Protein AF-A0A7S2I588-F1 (afdb_monomer)

Radius of gyration: 31.59 Å; Cα contacts (8 Å, |Δi|>4): 136; chains: 1; bounding box: 103×70×73 Å

Structure (mmCIF, N/CA/C/O backbone):
data_AF-A0A7S2I588-F1
#
_entry.id   AF-A0A7S2I588-F1
#
loop_
_atom_site.group_PDB
_atom_site.id
_atom_site.type_symbol
_atom_site.label_atom_id
_atom_site.label_alt_id
_atom_site.label_comp_id
_atom_site.label_asym_id
_atom_site.label_entity_id
_atom_site.label_seq_id
_atom_site.pdbx_PDB_ins_code
_atom_site.Cartn_x
_atom_site.Cartn_y
_atom_site.Cartn_z
_atom_site.occupancy
_atom_site.B_iso_or_equiv
_atom_site.auth_seq_id
_atom_site.auth_comp_id
_atom_site.auth_asym_id
_atom_site.auth_atom_id
_atom_site.pdbx_PDB_model_num
ATOM 1 N N . GLU A 1 1 ? 75.273 47.306 -16.847 1.00 43.91 1 GLU A N 1
ATOM 2 C CA . GLU A 1 1 ? 74.570 47.672 -15.602 1.00 43.91 1 GLU A CA 1
ATOM 3 C C . GLU A 1 1 ? 73.138 48.022 -15.963 1.00 43.91 1 GLU A C 1
ATOM 5 O O . GLU A 1 1 ? 72.960 48.799 -16.894 1.00 43.91 1 GLU A O 1
ATOM 10 N N . GLY A 1 2 ? 72.146 47.407 -15.313 1.00 39.22 2 GLY A N 1
ATOM 11 C CA . GLY A 1 2 ? 70.738 47.748 -15.535 1.00 39.22 2 GLY A CA 1
ATOM 12 C C . GLY A 1 2 ? 69.739 46.617 -15.280 1.00 39.22 2 GLY A C 1
ATOM 13 O O . GLY A 1 2 ? 69.385 45.908 -16.210 1.00 39.22 2 GLY A O 1
ATOM 14 N N . HIS A 1 3 ? 69.263 46.574 -14.034 1.00 33.00 3 HIS A N 1
ATOM 15 C CA . HIS A 1 3 ? 67.912 46.221 -13.577 1.00 33.00 3 HIS A CA 1
ATOM 16 C C . HIS A 1 3 ? 67.421 44.765 -13.459 1.00 33.00 3 HIS A C 1
ATOM 18 O O . HIS A 1 3 ? 67.185 44.048 -14.425 1.00 33.00 3 HIS A O 1
ATOM 24 N N . GLU A 1 4 ? 67.175 44.435 -12.185 1.00 48.47 4 GLU A N 1
ATOM 25 C CA . GLU A 1 4 ? 66.260 43.442 -11.625 1.00 48.47 4 GLU A CA 1
ATOM 26 C C . GLU A 1 4 ? 64.875 43.462 -12.289 1.00 48.47 4 GLU A C 1
ATOM 28 O O . GLU A 1 4 ? 64.309 44.529 -12.528 1.00 48.47 4 GLU A O 1
ATOM 33 N N . HIS A 1 5 ? 64.285 42.283 -12.476 1.00 36.91 5 HIS A N 1
ATOM 34 C CA . HIS A 1 5 ? 62.838 42.126 -12.561 1.00 36.91 5 HIS A CA 1
ATOM 35 C C . HIS A 1 5 ? 62.451 40.810 -11.889 1.00 36.91 5 HIS A C 1
ATOM 37 O O . HIS A 1 5 ? 62.873 39.737 -12.311 1.00 36.91 5 HIS A O 1
ATOM 43 N N . GLY A 1 6 ? 61.697 40.928 -10.797 1.00 39.25 6 GLY A N 1
ATOM 44 C CA . GLY A 1 6 ? 61.125 39.799 -10.082 1.00 39.25 6 GLY A CA 1
ATOM 45 C C . GLY A 1 6 ? 60.078 39.085 -10.930 1.00 39.25 6 GLY A C 1
ATOM 46 O O . GLY A 1 6 ? 59.148 39.706 -11.442 1.00 39.25 6 GLY A O 1
ATOM 47 N N . GLU A 1 7 ? 60.234 37.773 -11.037 1.00 40.06 7 GLU A N 1
ATOM 48 C CA . GLU A 1 7 ? 59.164 36.836 -11.364 1.00 40.06 7 GLU A CA 1
ATOM 49 C C . GLU A 1 7 ? 58.363 36.674 -10.059 1.00 40.06 7 GLU A C 1
ATOM 51 O O . GLU A 1 7 ? 58.909 36.317 -9.020 1.00 40.06 7 GLU A O 1
ATOM 56 N N . GLY A 1 8 ? 57.121 37.132 -9.955 1.00 34.59 8 GLY A N 1
ATOM 57 C CA . GLY A 1 8 ? 56.022 36.770 -10.835 1.00 34.59 8 GLY A CA 1
ATOM 58 C C . GLY A 1 8 ? 55.186 35.753 -10.066 1.00 34.59 8 GLY A C 1
ATOM 59 O O . GLY A 1 8 ? 55.349 34.555 -10.249 1.00 34.59 8 GLY A O 1
ATOM 60 N N . HIS A 1 9 ? 54.374 36.257 -9.132 1.00 35.81 9 HIS A N 1
ATOM 61 C CA . HIS A 1 9 ? 53.410 35.492 -8.345 1.00 35.81 9 HIS A CA 1
ATOM 62 C C . HIS A 1 9 ? 52.629 34.510 -9.230 1.00 35.81 9 HIS A C 1
ATOM 64 O O . HIS A 1 9 ? 51.990 34.927 -10.197 1.00 35.81 9 HIS A O 1
ATOM 70 N N . GLU A 1 10 ? 52.636 33.232 -8.846 1.00 38.66 10 GLU A N 1
ATOM 71 C CA . GLU A 1 10 ? 51.694 32.219 -9.318 1.00 38.66 10 GLU A CA 1
ATOM 72 C C . GLU A 1 10 ? 50.268 32.675 -8.974 1.00 38.66 10 GLU A C 1
ATOM 74 O O . GLU A 1 10 ? 49.772 32.487 -7.862 1.00 38.66 10 GLU A O 1
ATOM 79 N N . HIS A 1 11 ? 49.603 33.319 -9.929 1.00 38.03 11 HIS A N 1
ATOM 80 C CA . HIS A 1 11 ? 48.155 33.422 -9.920 1.00 38.03 11 HIS A CA 1
ATOM 81 C C . HIS A 1 11 ? 47.611 32.078 -10.391 1.00 38.03 11 HIS A C 1
ATOM 83 O O . HIS A 1 11 ? 47.638 31.765 -11.578 1.00 38.03 11 HIS A O 1
ATOM 89 N N . GLY A 1 12 ? 47.139 31.279 -9.433 1.00 37.78 12 GLY A N 1
ATOM 90 C CA . GLY A 1 12 ? 46.272 30.148 -9.716 1.00 37.78 12 GLY A CA 1
ATOM 91 C C . GLY A 1 12 ? 45.066 30.643 -10.506 1.00 37.78 12 GLY A C 1
ATOM 92 O O . GLY A 1 12 ? 44.251 31.410 -9.991 1.00 37.78 12 GLY A O 1
ATOM 93 N N . GLU A 1 13 ? 44.988 30.226 -11.765 1.00 39.31 13 GLU A N 1
ATOM 94 C CA . GLU A 1 13 ? 43.798 30.363 -12.587 1.00 39.31 13 GLU A CA 1
ATOM 95 C C . GLU A 1 13 ? 42.686 29.544 -11.928 1.00 39.31 13 GLU A C 1
ATOM 97 O O . GLU A 1 13 ? 42.613 28.319 -12.032 1.00 39.31 13 GLU A O 1
ATOM 102 N N . GLY A 1 14 ? 41.835 30.235 -11.171 1.00 39.53 14 GLY A N 1
ATOM 103 C CA . GLY A 1 14 ? 40.533 29.716 -10.806 1.00 39.53 14 GLY A CA 1
ATOM 104 C C . GLY A 1 14 ? 39.745 29.544 -12.093 1.00 39.53 14 GLY A C 1
ATOM 105 O O . GLY A 1 14 ? 39.299 30.528 -12.673 1.00 39.53 14 GLY A O 1
ATOM 106 N N . HIS A 1 15 ? 39.605 28.302 -12.550 1.00 43.16 15 HIS A N 1
ATOM 107 C CA . HIS A 1 15 ? 38.608 27.941 -13.546 1.00 43.16 15 HIS A CA 1
ATOM 108 C C . HIS A 1 15 ? 37.239 28.411 -13.039 1.00 43.16 15 HIS A C 1
ATOM 110 O O . HIS A 1 15 ? 36.647 27.798 -12.149 1.00 43.16 15 HIS A O 1
ATOM 116 N N . GLU A 1 16 ? 36.758 29.525 -13.587 1.00 47.41 16 GLU A N 1
ATOM 117 C CA . GLU A 1 16 ? 35.383 29.977 -13.446 1.00 47.41 16 GLU A CA 1
ATOM 118 C C . GLU A 1 16 ? 34.496 28.928 -14.126 1.00 47.41 16 GLU A C 1
ATOM 120 O O . GLU A 1 16 ? 34.304 28.927 -15.339 1.00 47.41 16 GLU A O 1
ATOM 125 N N . HIS A 1 17 ? 34.015 27.958 -13.347 1.00 58.88 17 HIS A N 1
ATOM 126 C CA . HIS A 1 17 ? 32.935 27.084 -13.777 1.00 58.88 17 HIS A CA 1
ATOM 127 C C . HIS A 1 17 ? 31.695 27.964 -13.954 1.00 58.88 17 HIS A C 1
ATOM 129 O O . HIS A 1 17 ? 31.040 28.323 -12.974 1.00 58.88 17 HIS A O 1
ATOM 135 N N . GLU A 1 18 ? 31.393 28.342 -15.198 1.00 64.12 18 GLU A N 1
ATOM 136 C CA . GLU A 1 18 ? 30.095 28.906 -15.551 1.00 64.12 18 GLU A CA 1
ATOM 137 C C . GLU A 1 18 ? 29.025 27.904 -15.112 1.00 64.12 18 GLU A C 1
ATOM 139 O O . GLU A 1 18 ? 28.911 26.807 -15.659 1.00 64.12 18 GLU A O 1
ATOM 144 N N . VAL A 1 19 ? 28.294 28.257 -14.054 1.00 72.62 19 VAL A N 1
ATOM 145 C CA . VAL A 1 19 ? 27.226 27.428 -13.501 1.00 72.62 19 VAL A CA 1
ATOM 146 C C . VAL A 1 19 ? 26.147 27.307 -14.568 1.00 72.62 19 VAL A C 1
ATOM 148 O O . VAL A 1 19 ? 25.472 28.285 -14.894 1.00 72.62 19 VAL A O 1
ATOM 151 N N . SER A 1 20 ? 25.994 26.110 -15.128 1.00 85.50 20 SER A N 1
ATOM 152 C CA . SER A 1 20 ? 24.979 25.849 -16.138 1.00 85.50 20 SER A CA 1
ATOM 153 C C . SER A 1 20 ? 23.588 25.852 -15.498 1.00 85.50 20 SER A C 1
ATOM 155 O O . SER A 1 20 ? 23.416 25.461 -14.341 1.00 85.50 20 SER A O 1
ATOM 157 N N . GLU A 1 21 ? 22.550 26.217 -16.253 1.00 86.38 21 GLU A N 1
ATOM 158 C CA . GLU A 1 21 ? 21.153 26.080 -15.804 1.00 86.38 21 GLU A CA 1
ATOM 159 C C . GLU A 1 21 ? 20.812 24.628 -15.417 1.00 86.38 21 GLU A C 1
ATOM 161 O O . GLU A 1 21 ? 19.988 24.377 -14.529 1.00 86.38 21 GLU A O 1
ATOM 166 N N . VAL A 1 22 ? 21.493 23.663 -16.044 1.00 90.31 22 VAL A N 1
ATOM 167 C CA . VAL A 1 22 ? 21.403 22.241 -15.697 1.00 90.31 22 VAL A CA 1
ATOM 168 C C . VAL A 1 22 ? 21.949 21.989 -14.291 1.00 90.31 22 VAL A C 1
ATOM 170 O O . VAL A 1 22 ? 21.307 21.276 -13.522 1.00 90.31 22 VAL A O 1
ATOM 173 N N . ASP A 1 23 ? 23.059 22.623 -13.906 1.00 89.00 23 ASP A N 1
ATOM 174 C CA . ASP A 1 23 ? 23.673 22.447 -12.584 1.00 89.00 23 ASP A CA 1
ATOM 175 C C . ASP A 1 23 ? 22.768 22.985 -11.474 1.00 89.00 23 ASP A C 1
ATOM 177 O O . ASP A 1 23 ? 22.589 22.337 -10.442 1.00 89.00 23 ASP A O 1
ATOM 181 N N . VAL A 1 24 ? 22.122 24.133 -11.708 1.00 91.44 24 VAL A N 1
ATOM 182 C CA . VAL A 1 24 ? 21.136 24.702 -10.774 1.00 91.44 2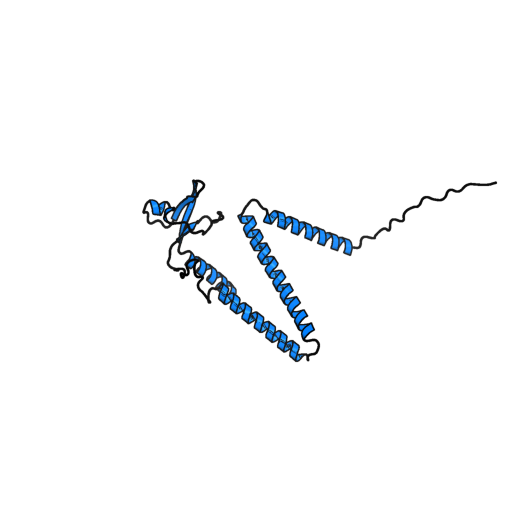4 VAL A CA 1
ATOM 183 C C . VAL A 1 24 ? 19.920 23.785 -10.645 1.00 91.44 24 VAL A C 1
ATOM 185 O O . VAL A 1 24 ? 19.431 23.548 -9.538 1.00 91.44 24 VAL A O 1
ATOM 188 N N . SER A 1 25 ? 19.450 23.226 -11.763 1.00 92.81 25 SER A N 1
ATOM 189 C CA . SER A 1 25 ? 18.310 22.304 -11.785 1.00 92.81 25 SER A CA 1
ATOM 190 C C . SER A 1 25 ? 18.615 21.012 -11.024 1.00 92.81 25 SER A C 1
ATOM 192 O O . SER A 1 25 ? 17.817 20.579 -10.190 1.00 92.81 25 SER A O 1
ATOM 194 N N . VAL A 1 26 ? 19.795 20.429 -11.249 1.00 92.69 26 VAL A N 1
ATOM 195 C CA . VAL A 1 26 ? 20.266 19.226 -10.550 1.00 92.69 26 VAL A CA 1
ATOM 196 C C . VAL A 1 26 ? 20.453 19.508 -9.060 1.00 92.69 26 VAL A C 1
ATOM 198 O O . VAL A 1 26 ? 19.971 18.736 -8.231 1.00 92.69 26 VAL A O 1
ATOM 201 N N . ALA A 1 27 ? 21.068 20.636 -8.696 1.00 92.12 27 ALA A N 1
ATOM 202 C CA . ALA A 1 27 ? 21.231 21.036 -7.301 1.00 92.12 27 ALA A CA 1
ATOM 203 C C . ALA A 1 27 ? 19.878 21.204 -6.590 1.00 92.12 27 ALA A C 1
ATOM 205 O O . ALA A 1 27 ? 19.706 20.735 -5.464 1.00 92.12 27 ALA A O 1
ATOM 206 N N . CYS A 1 28 ? 18.894 21.815 -7.257 1.00 93.19 28 CYS A N 1
ATOM 207 C CA . CYS A 1 28 ? 17.547 21.985 -6.719 1.00 93.19 28 CYS A CA 1
ATOM 208 C C . CYS A 1 28 ? 16.829 20.638 -6.526 1.00 93.19 28 CYS A C 1
ATOM 210 O O . CYS A 1 28 ? 16.237 20.411 -5.471 1.00 93.19 28 CYS A O 1
ATOM 212 N N . MET A 1 29 ? 16.932 19.714 -7.490 1.00 94.06 29 MET A N 1
ATOM 213 C CA . MET A 1 29 ? 16.366 18.365 -7.365 1.00 94.06 29 MET A CA 1
ATOM 214 C C . MET A 1 29 ? 17.003 17.570 -6.220 1.00 94.06 29 MET A C 1
ATOM 216 O O . MET A 1 29 ? 16.287 16.923 -5.456 1.00 94.06 29 MET A O 1
ATOM 220 N N . LEU A 1 30 ? 18.328 17.645 -6.062 1.00 93.06 30 LEU A N 1
ATOM 221 C CA . LEU A 1 30 ? 19.039 16.983 -4.966 1.00 93.06 30 LEU A CA 1
ATOM 222 C C . LEU A 1 30 ? 18.629 17.553 -3.605 1.00 93.06 30 LEU A C 1
ATOM 224 O O . LEU A 1 30 ? 18.305 16.791 -2.694 1.00 93.06 30 LEU A O 1
ATOM 228 N N . LEU A 1 31 ? 18.584 18.882 -3.474 1.00 94.31 31 LEU A N 1
ATOM 229 C CA . LEU A 1 31 ? 18.172 19.545 -2.237 1.00 94.31 31 LEU A CA 1
ATOM 230 C C . LEU A 1 31 ? 16.711 19.213 -1.903 1.00 94.31 31 LEU A C 1
ATOM 232 O O . LEU A 1 31 ? 16.410 18.863 -0.763 1.00 94.31 31 LEU A O 1
ATOM 236 N N . GLY A 1 32 ? 15.822 19.227 -2.900 1.00 93.38 32 GLY A N 1
ATOM 237 C CA . GLY A 1 32 ? 14.430 18.806 -2.755 1.00 93.38 32 GLY A CA 1
ATOM 238 C C . GLY A 1 32 ? 14.294 17.347 -2.311 1.00 93.38 32 GLY A C 1
ATOM 239 O O . GLY A 1 32 ? 13.524 17.056 -1.398 1.00 93.38 32 GLY A O 1
ATOM 240 N N . GLY A 1 33 ? 15.085 16.439 -2.888 1.00 91.69 33 GLY A N 1
ATOM 241 C CA . GLY A 1 33 ? 15.120 15.029 -2.498 1.00 91.69 33 GLY A CA 1
ATOM 242 C C . GLY A 1 33 ? 15.571 14.829 -1.050 1.00 91.69 33 GLY A C 1
ATOM 243 O O . GLY A 1 33 ? 14.903 14.131 -0.288 1.00 91.69 33 GLY A O 1
ATOM 244 N N . VAL A 1 34 ? 16.657 15.487 -0.634 1.00 94.69 34 VAL A N 1
ATOM 245 C CA . VAL A 1 34 ? 17.147 15.425 0.754 1.00 94.69 34 VAL A CA 1
ATOM 246 C C . VAL A 1 34 ? 16.125 16.018 1.722 1.00 94.69 34 VAL A C 1
ATOM 248 O O . VAL A 1 34 ? 15.822 15.397 2.738 1.00 94.69 34 VAL A O 1
ATOM 251 N N . ALA A 1 35 ? 15.547 17.180 1.404 1.00 92.56 35 ALA A N 1
ATOM 252 C CA . ALA A 1 35 ? 14.518 17.808 2.229 1.00 92.56 35 ALA A CA 1
ATOM 253 C C . ALA A 1 35 ? 13.277 16.915 2.378 1.00 92.56 35 ALA A C 1
ATOM 255 O O . ALA A 1 35 ? 12.736 16.798 3.477 1.00 92.56 35 ALA A O 1
ATOM 256 N N . LEU A 1 36 ? 12.861 16.233 1.306 1.00 90.62 36 LEU A N 1
ATOM 257 C CA . LEU A 1 36 ? 11.754 15.278 1.331 1.00 90.62 36 LEU A CA 1
ATOM 258 C C . LEU A 1 36 ? 12.078 14.071 2.216 1.00 90.62 36 LEU A C 1
ATOM 260 O O . LEU A 1 36 ? 11.263 13.704 3.060 1.00 90.62 36 LEU A O 1
ATOM 264 N N . VAL A 1 37 ? 13.266 13.475 2.074 1.00 91.00 37 VAL A N 1
ATOM 265 C CA . VAL A 1 37 ? 13.693 12.329 2.895 1.00 91.00 37 VAL A CA 1
ATOM 266 C C . VAL A 1 37 ? 13.776 12.716 4.374 1.00 91.00 37 VAL A C 1
ATOM 268 O O . VAL A 1 37 ? 13.249 12.002 5.225 1.00 91.00 37 VAL A O 1
ATOM 271 N N . MET A 1 38 ? 14.362 13.873 4.690 1.00 92.06 38 MET A N 1
ATOM 272 C CA . MET A 1 38 ? 14.405 14.397 6.059 1.00 92.06 38 MET A CA 1
ATOM 273 C C . MET A 1 38 ? 12.999 14.691 6.599 1.0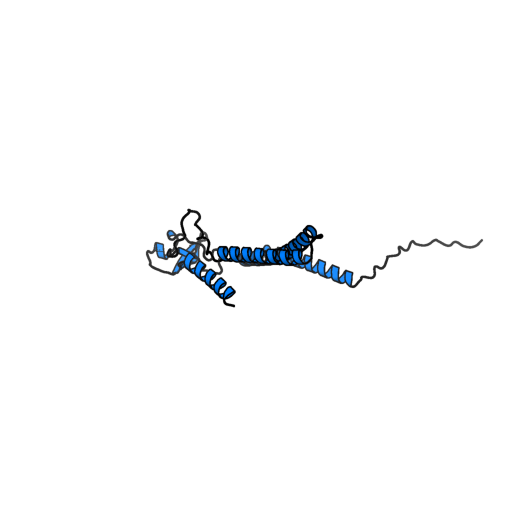0 92.06 38 MET A C 1
ATOM 275 O O . MET A 1 38 ? 12.706 14.372 7.750 1.00 92.06 38 MET A O 1
ATOM 279 N N . GLY A 1 39 ? 12.103 15.229 5.766 1.00 89.06 39 GLY A N 1
ATOM 280 C CA . GLY A 1 39 ? 10.696 15.432 6.107 1.00 89.06 39 GLY A CA 1
ATOM 281 C C . GLY A 1 39 ? 9.969 14.123 6.427 1.00 89.06 39 GLY A C 1
ATOM 282 O O . GLY A 1 39 ? 9.245 14.056 7.419 1.00 89.06 39 GLY A O 1
ATOM 283 N N . LEU A 1 40 ? 10.209 13.059 5.653 1.00 89.31 40 LEU A N 1
ATOM 284 C CA . LEU A 1 40 ? 9.670 11.725 5.933 1.00 89.31 40 LEU A CA 1
ATOM 285 C C . LEU A 1 40 ? 10.194 11.160 7.258 1.00 89.31 40 LEU A C 1
ATOM 287 O O . LEU A 1 40 ? 9.409 10.587 8.009 1.00 89.31 40 LEU A O 1
ATOM 291 N N . PHE A 1 41 ? 11.478 11.347 7.582 1.00 89.94 41 PHE A N 1
ATOM 292 C CA . PHE A 1 41 ? 12.032 10.913 8.870 1.00 89.94 41 PHE A CA 1
ATOM 293 C C . PHE A 1 41 ? 11.359 11.604 10.058 1.00 89.94 41 PHE A C 1
ATOM 295 O O . PHE A 1 41 ? 11.010 10.938 11.031 1.00 89.94 41 PHE A O 1
ATOM 302 N N . VAL A 1 42 ? 11.133 12.918 9.969 1.00 90.50 42 VAL A N 1
ATOM 303 C CA . VAL A 1 42 ? 10.412 13.668 11.009 1.00 90.50 42 VAL A CA 1
ATOM 304 C C . VAL A 1 42 ? 8.965 13.191 11.120 1.00 90.50 42 VAL A C 1
ATOM 306 O O . VAL A 1 42 ? 8.476 12.977 12.224 1.00 90.50 42 VAL A O 1
ATOM 309 N N . LEU A 1 43 ? 8.292 12.976 9.988 1.00 88.75 43 LEU A N 1
ATOM 310 C CA . LEU A 1 43 ? 6.896 12.540 9.956 1.00 88.75 43 LEU A CA 1
ATOM 311 C C . LEU A 1 43 ? 6.711 11.129 10.541 1.00 88.75 43 LEU A C 1
ATOM 313 O O . LEU A 1 43 ? 5.748 10.866 11.256 1.00 88.75 43 LEU A O 1
ATOM 317 N N . VAL A 1 44 ? 7.641 10.220 10.252 1.00 89.19 44 VAL A N 1
ATOM 318 C CA . VAL A 1 44 ? 7.630 8.845 10.769 1.00 89.19 44 VAL A CA 1
ATOM 319 C C . VAL A 1 44 ? 7.986 8.789 12.258 1.00 89.19 44 VAL A C 1
ATOM 321 O O . VAL A 1 44 ? 7.520 7.886 12.951 1.00 89.19 44 VAL A O 1
ATOM 324 N N . ASN A 1 45 ? 8.777 9.738 12.762 1.00 91.81 45 ASN A N 1
ATOM 325 C CA . ASN A 1 45 ? 9.176 9.820 14.170 1.00 91.81 45 ASN A CA 1
ATOM 326 C C . ASN A 1 45 ? 8.373 10.864 14.968 1.00 91.81 45 ASN A C 1
ATOM 328 O O . ASN A 1 45 ? 8.880 11.444 15.924 1.00 91.81 45 ASN A O 1
ATOM 332 N N . TRP A 1 46 ? 7.138 11.140 14.557 1.00 89.69 46 TRP A N 1
ATOM 333 C CA . TRP A 1 46 ? 6.266 12.058 15.280 1.00 89.69 46 TRP A CA 1
ATOM 334 C C . TRP A 1 46 ? 5.768 11.428 16.597 1.00 89.69 46 TRP A C 1
ATOM 336 O O . TRP A 1 46 ? 5.526 10.218 16.651 1.00 89.69 46 TRP A O 1
ATOM 346 N N . ASP A 1 47 ? 5.612 12.250 17.644 1.00 87.94 47 ASP A N 1
ATOM 347 C CA . ASP A 1 47 ? 5.196 11.809 18.992 1.00 87.94 47 ASP A CA 1
ATOM 348 C C . ASP A 1 47 ? 3.763 11.251 19.019 1.00 87.94 47 ASP A C 1
ATOM 350 O O . ASP A 1 47 ? 3.439 10.400 19.844 1.00 87.94 47 ASP A O 1
ATOM 354 N N . ASP A 1 48 ? 2.905 11.728 18.114 1.00 84.38 48 ASP A N 1
ATOM 355 C CA . ASP A 1 48 ? 1.534 11.238 17.954 1.00 84.38 48 ASP A CA 1
ATOM 356 C C . ASP A 1 48 ? 1.509 9.942 17.123 1.00 84.38 48 ASP A C 1
ATOM 358 O O . ASP A 1 48 ? 1.871 9.913 15.937 1.00 84.38 48 ASP A O 1
ATOM 362 N N . ASP A 1 49 ? 1.057 8.864 17.760 1.00 78.06 49 ASP A N 1
ATOM 363 C CA . ASP A 1 49 ? 0.957 7.527 17.183 1.00 78.06 49 ASP A CA 1
ATOM 364 C C . ASP A 1 49 ? 0.018 7.462 15.968 1.00 78.06 49 ASP A C 1
ATOM 366 O O . ASP A 1 49 ? 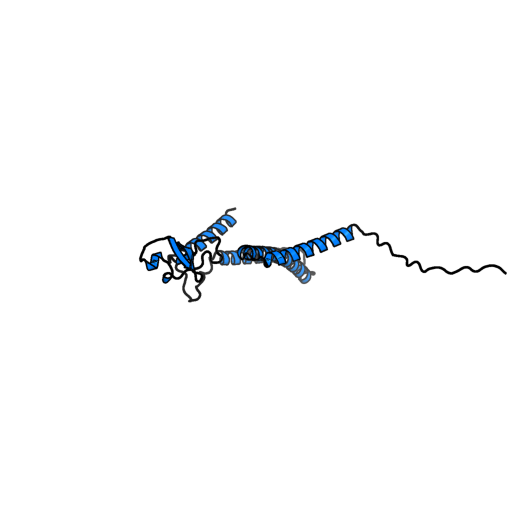0.277 6.688 15.036 1.00 78.06 49 ASP A O 1
ATOM 370 N N . ASP A 1 50 ? -1.028 8.294 15.925 1.00 80.31 50 ASP A N 1
ATOM 371 C CA . ASP A 1 50 ? -1.966 8.331 14.803 1.00 80.31 50 ASP A CA 1
ATOM 372 C C . ASP A 1 50 ? -1.283 8.896 13.559 1.00 80.31 50 ASP A C 1
ATOM 374 O O . ASP A 1 50 ? -1.326 8.288 12.482 1.00 80.31 50 ASP A O 1
ATOM 378 N N . VAL A 1 51 ? -0.578 10.022 13.715 1.00 84.81 51 VAL A N 1
ATOM 379 C CA . VAL A 1 51 ? 0.194 10.656 12.636 1.00 84.81 51 VAL A CA 1
ATOM 380 C C . VAL A 1 51 ? 1.215 9.672 12.075 1.00 84.81 51 VAL A C 1
ATOM 382 O O . VAL A 1 51 ? 1.299 9.503 10.856 1.00 84.81 51 VAL A O 1
ATOM 385 N N . ARG A 1 52 ? 1.922 8.945 12.947 1.00 86.44 52 ARG A N 1
ATOM 386 C CA . ARG A 1 52 ? 2.884 7.916 12.541 1.00 86.44 52 ARG A CA 1
ATOM 387 C C . ARG A 1 52 ? 2.217 6.796 11.742 1.00 86.44 52 ARG A C 1
ATOM 389 O O . ARG A 1 52 ? 2.727 6.402 10.692 1.00 86.44 52 ARG A O 1
ATOM 396 N N . ARG A 1 53 ? 1.067 6.285 12.188 1.00 80.31 53 ARG A N 1
ATOM 397 C CA . ARG A 1 53 ? 0.338 5.213 11.490 1.00 80.31 53 ARG A CA 1
ATOM 398 C C . ARG A 1 53 ? -0.140 5.649 10.107 1.00 80.31 53 ARG A C 1
ATOM 400 O O . ARG A 1 53 ? 0.034 4.900 9.142 1.00 80.31 53 ARG A O 1
ATOM 407 N N . TYR A 1 54 ? -0.710 6.847 9.995 1.00 86.12 54 TYR A N 1
ATOM 408 C CA . TYR A 1 54 ? -1.120 7.398 8.704 1.00 86.12 54 TYR A CA 1
ATOM 409 C C . TYR A 1 54 ? 0.084 7.641 7.790 1.00 86.12 54 TYR A C 1
ATOM 411 O O . TYR A 1 54 ? 0.020 7.285 6.614 1.00 86.12 54 TYR A O 1
ATOM 419 N N . ALA A 1 55 ? 1.197 8.153 8.322 1.00 87.81 55 ALA A N 1
ATOM 420 C CA . ALA A 1 55 ? 2.434 8.341 7.570 1.00 87.81 55 ALA A CA 1
ATOM 421 C C . ALA A 1 55 ? 2.952 7.019 6.984 1.00 87.81 55 ALA A C 1
ATOM 423 O O . ALA A 1 55 ? 3.171 6.931 5.776 1.00 87.81 55 ALA A O 1
ATOM 424 N N . TRP A 1 56 ? 3.060 5.962 7.797 1.00 88.31 56 TRP A N 1
ATOM 425 C CA . TRP A 1 56 ? 3.446 4.627 7.322 1.00 88.31 56 TRP A CA 1
ATOM 426 C C . TRP A 1 56 ? 2.495 4.081 6.253 1.00 88.31 56 TRP A C 1
ATOM 428 O O . TRP A 1 56 ? 2.951 3.497 5.268 1.00 88.31 56 TRP A O 1
ATOM 438 N N . GLY A 1 57 ? 1.186 4.302 6.410 1.00 86.88 57 GLY A N 1
ATOM 439 C CA . GLY A 1 57 ? 0.188 3.914 5.413 1.00 86.88 57 GLY A CA 1
ATOM 440 C C . GLY A 1 57 ? 0.379 4.632 4.075 1.00 86.88 57 GLY A C 1
ATOM 441 O O . GLY A 1 57 ? 0.409 3.989 3.026 1.00 86.88 57 GLY A O 1
ATOM 442 N N . VAL A 1 58 ? 0.564 5.953 4.104 1.00 88.81 58 VAL A N 1
ATOM 443 C CA . VAL A 1 58 ? 0.780 6.769 2.900 1.00 88.81 58 VAL A CA 1
ATOM 444 C C . VAL A 1 58 ? 2.094 6.401 2.212 1.00 88.81 58 VAL A C 1
ATOM 446 O O . VAL A 1 58 ? 2.106 6.210 0.996 1.00 88.81 58 VAL A O 1
ATOM 449 N N . ILE A 1 59 ? 3.185 6.244 2.968 1.00 91.25 59 ILE A N 1
ATOM 450 C CA . ILE A 1 59 ? 4.495 5.837 2.437 1.00 91.25 59 ILE A CA 1
ATOM 451 C C . ILE A 1 59 ? 4.396 4.467 1.765 1.00 91.25 59 ILE A C 1
ATOM 453 O O . ILE A 1 59 ? 4.819 4.313 0.621 1.00 91.25 59 ILE A O 1
ATOM 457 N N . SER A 1 60 ? 3.795 3.484 2.440 1.00 90.62 60 SER A N 1
ATOM 458 C CA . SER A 1 60 ? 3.627 2.135 1.896 1.00 90.62 60 SER A CA 1
ATOM 459 C C . SER A 1 60 ? 2.805 2.137 0.606 1.00 90.62 60 SER A C 1
ATOM 461 O O . SER A 1 60 ? 3.214 1.526 -0.382 1.00 90.62 60 SER A O 1
ATOM 463 N N . ASN A 1 61 ? 1.695 2.879 0.575 1.00 88.50 61 ASN A N 1
ATOM 464 C CA . ASN A 1 61 ? 0.857 2.989 -0.618 1.00 88.50 61 ASN A CA 1
ATOM 465 C C . ASN A 1 61 ? 1.604 3.661 -1.783 1.00 88.50 61 ASN A C 1
ATOM 467 O O . ASN A 1 61 ? 1.551 3.197 -2.919 1.00 88.50 61 ASN A O 1
ATOM 471 N N . THR A 1 62 ? 2.354 4.724 -1.493 1.00 91.75 62 THR A N 1
ATOM 472 C CA . THR A 1 62 ? 3.122 5.473 -2.497 1.00 91.75 62 THR A CA 1
ATOM 473 C C . THR A 1 62 ? 4.233 4.607 -3.091 1.00 91.75 62 THR A C 1
ATOM 475 O O . THR A 1 62 ? 4.349 4.497 -4.312 1.00 91.75 62 THR A O 1
ATOM 478 N N . LEU A 1 63 ? 5.003 3.920 -2.240 1.00 92.12 63 LEU A N 1
ATOM 479 C CA . LEU A 1 63 ? 6.024 2.964 -2.670 1.00 92.12 63 LEU A CA 1
ATOM 480 C C . LEU A 1 63 ? 5.424 1.827 -3.495 1.00 92.12 63 LEU A C 1
ATOM 482 O O . LEU A 1 63 ? 6.012 1.436 -4.497 1.00 92.12 63 LEU A O 1
ATOM 486 N N . SER A 1 64 ? 4.246 1.324 -3.123 1.00 92.69 64 SER A N 1
ATOM 487 C CA . SER A 1 64 ? 3.581 0.257 -3.872 1.00 92.69 64 SER A CA 1
ATOM 488 C C . SER A 1 64 ? 3.250 0.673 -5.307 1.00 92.69 64 SER A C 1
ATOM 490 O O . SER A 1 64 ? 3.505 -0.108 -6.223 1.00 92.69 64 SER A O 1
ATOM 492 N N . ILE A 1 65 ? 2.755 1.897 -5.523 1.00 91.56 65 ILE A N 1
ATOM 493 C CA . ILE A 1 65 ? 2.458 2.407 -6.871 1.00 91.56 65 ILE A CA 1
ATOM 494 C C . ILE A 1 65 ? 3.750 2.551 -7.685 1.00 91.56 65 ILE A C 1
ATOM 496 O O . ILE A 1 65 ? 3.810 2.080 -8.820 1.00 91.56 65 ILE A O 1
ATOM 500 N N . PHE A 1 66 ? 4.803 3.141 -7.110 1.00 93.31 66 PHE A N 1
ATOM 501 C CA . PHE A 1 66 ? 6.087 3.283 -7.804 1.00 93.31 66 PHE A CA 1
ATOM 502 C C . PHE A 1 66 ? 6.703 1.933 -8.169 1.00 93.31 66 PHE A C 1
ATOM 504 O O . PHE A 1 66 ? 7.118 1.737 -9.309 1.00 93.31 66 PHE A O 1
ATOM 511 N N . ILE A 1 67 ? 6.713 0.984 -7.231 1.00 94.50 67 ILE A N 1
ATOM 512 C CA . ILE A 1 67 ? 7.205 -0.373 -7.478 1.00 94.50 67 ILE A CA 1
ATOM 513 C C . ILE A 1 67 ? 6.381 -1.041 -8.581 1.00 94.50 67 ILE A C 1
ATOM 515 O O . ILE A 1 67 ? 6.966 -1.661 -9.459 1.00 94.50 67 ILE A O 1
ATOM 519 N N . ALA A 1 68 ? 5.054 -0.892 -8.588 1.00 90.12 68 ALA A N 1
ATOM 520 C CA . ALA A 1 68 ? 4.204 -1.474 -9.625 1.00 90.12 68 ALA A CA 1
ATOM 521 C C . ALA A 1 68 ? 4.524 -0.921 -11.026 1.00 90.12 68 ALA A C 1
ATOM 523 O O . ALA A 1 68 ? 4.632 -1.694 -11.977 1.00 90.12 68 ALA A O 1
ATOM 524 N N . VAL A 1 69 ? 4.725 0.395 -11.153 1.00 91.81 69 VAL A N 1
ATOM 525 C CA . VAL A 1 69 ? 5.075 1.033 -12.435 1.00 91.81 69 VAL A CA 1
ATOM 526 C C . VAL A 1 69 ? 6.467 0.605 -12.905 1.00 91.81 69 VAL A C 1
ATOM 528 O O . VAL A 1 69 ? 6.623 0.208 -14.059 1.00 91.81 69 VAL A O 1
ATOM 531 N N . LEU A 1 70 ? 7.466 0.620 -12.015 1.00 92.88 70 LEU A N 1
ATOM 532 C CA . LEU A 1 70 ? 8.826 0.169 -12.336 1.00 92.88 70 LEU A CA 1
ATOM 533 C C . LEU A 1 70 ? 8.860 -1.318 -12.694 1.00 92.88 70 LEU A C 1
ATOM 535 O O . LEU A 1 70 ? 9.566 -1.720 -13.614 1.00 92.88 70 LEU A O 1
ATOM 539 N N . PHE A 1 71 ? 8.064 -2.131 -12.001 1.00 92.12 71 PHE A N 1
ATOM 540 C CA . PHE A 1 71 ? 7.921 -3.545 -12.306 1.00 92.12 71 PHE A CA 1
ATOM 541 C C . PHE A 1 71 ? 7.317 -3.739 -13.697 1.00 92.12 71 PHE A C 1
ATOM 543 O O . PHE A 1 71 ? 7.862 -4.505 -14.484 1.00 92.12 71 PHE A O 1
ATOM 550 N N . PHE A 1 72 ? 6.244 -3.028 -14.047 1.00 89.19 72 PHE A N 1
ATOM 551 C CA . PHE A 1 72 ? 5.645 -3.120 -15.381 1.00 89.19 72 PHE A CA 1
ATOM 552 C C . PHE A 1 72 ? 6.624 -2.711 -16.495 1.00 89.19 72 PHE A C 1
ATOM 554 O O . PHE A 1 72 ? 6.768 -3.441 -17.478 1.00 89.19 72 PHE A O 1
ATOM 561 N N . GLY A 1 73 ? 7.341 -1.596 -16.314 1.00 90.94 73 GLY A N 1
ATOM 562 C CA . GLY A 1 73 ? 8.373 -1.148 -17.255 1.00 90.94 73 GLY A CA 1
ATOM 563 C C . GLY A 1 73 ? 9.494 -2.176 -17.408 1.00 90.94 73 GLY A C 1
ATOM 564 O O . GLY A 1 73 ? 9.760 -2.642 -18.512 1.00 90.94 73 GLY A O 1
ATOM 565 N N . GLY A 1 74 ? 10.068 -2.633 -16.292 1.00 91.94 74 GLY A N 1
ATOM 566 C CA . GLY A 1 74 ? 11.153 -3.614 -16.309 1.00 91.94 74 GLY A CA 1
ATOM 567 C C . GLY A 1 74 ? 10.750 -4.976 -16.886 1.00 91.94 74 GLY A C 1
ATOM 568 O O . GLY A 1 74 ? 11.555 -5.616 -17.555 1.00 91.94 74 GLY A O 1
ATOM 569 N N . ASN A 1 75 ? 9.506 -5.429 -16.683 1.00 89.56 75 ASN A N 1
ATOM 570 C CA . ASN A 1 75 ? 9.019 -6.661 -17.317 1.00 89.56 75 ASN A CA 1
ATOM 571 C C . ASN A 1 75 ? 8.860 -6.491 -18.834 1.00 89.56 75 ASN A C 1
ATOM 573 O O . ASN A 1 75 ? 9.164 -7.421 -19.574 1.00 89.56 75 ASN A O 1
ATOM 577 N N . THR A 1 76 ? 8.406 -5.321 -19.291 1.00 88.06 76 THR A N 1
ATOM 578 C CA . THR A 1 76 ? 8.262 -5.005 -20.721 1.00 88.0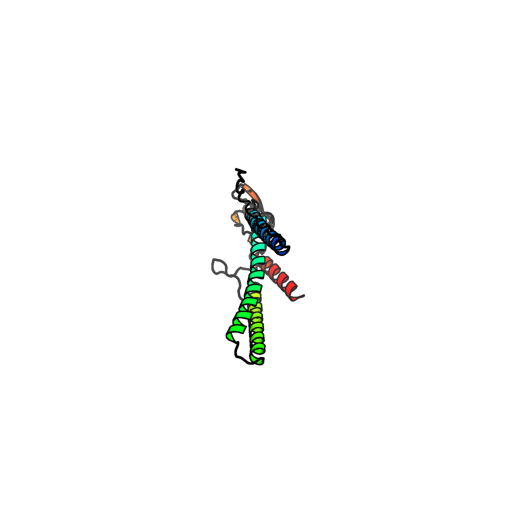6 76 THR A CA 1
ATOM 579 C C . THR A 1 76 ? 9.623 -5.057 -21.420 1.00 88.06 76 THR A C 1
ATOM 581 O O . THR A 1 76 ? 9.786 -5.810 -22.376 1.00 88.06 76 THR A O 1
ATOM 584 N N . GLU A 1 77 ? 10.620 -4.354 -20.877 1.00 89.75 77 GLU A N 1
ATOM 585 C CA . GLU A 1 77 ? 11.988 -4.339 -21.416 1.00 89.75 77 GLU A CA 1
ATOM 586 C C . GLU A 1 77 ? 12.650 -5.720 -21.362 1.00 89.75 77 GLU A C 1
ATOM 588 O O . GLU A 1 77 ? 13.279 -6.156 -22.325 1.00 89.75 77 GLU A O 1
ATOM 593 N N . MET A 1 78 ? 12.482 -6.449 -20.251 1.00 89.25 78 MET A N 1
ATOM 594 C CA . MET A 1 78 ? 13.006 -7.809 -20.127 1.00 89.25 78 MET A CA 1
ATOM 595 C C . MET A 1 78 ? 12.476 -8.681 -21.267 1.00 89.25 78 MET A C 1
ATOM 597 O O . MET A 1 78 ? 13.245 -9.336 -21.963 1.00 89.25 78 MET A O 1
ATOM 601 N N . ILE A 1 79 ? 11.165 -8.667 -21.481 1.00 86.06 79 ILE A N 1
ATOM 602 C CA . ILE A 1 79 ? 10.501 -9.469 -22.503 1.00 86.06 79 ILE A CA 1
ATOM 603 C C . ILE A 1 79 ? 10.984 -9.120 -23.921 1.00 86.06 79 ILE A C 1
ATOM 605 O O . ILE A 1 79 ? 11.187 -10.031 -24.726 1.00 86.06 79 ILE A O 1
ATOM 609 N N . GLU A 1 80 ? 11.203 -7.839 -24.219 1.00 86.31 80 GLU A N 1
ATOM 610 C CA . GLU A 1 80 ? 11.731 -7.393 -25.514 1.00 86.31 80 GLU A CA 1
ATOM 611 C C . GLU A 1 80 ? 13.101 -8.008 -25.815 1.00 86.31 80 GLU A C 1
ATOM 613 O O . GLU A 1 80 ? 13.302 -8.546 -26.904 1.00 86.31 80 GLU A O 1
ATOM 618 N N . ILE A 1 81 ? 13.998 -8.032 -24.825 1.00 88.31 81 ILE A N 1
ATOM 619 C CA . ILE A 1 81 ? 15.337 -8.628 -24.957 1.00 88.31 81 ILE A CA 1
ATOM 620 C C . ILE A 1 81 ? 15.247 -10.143 -25.189 1.00 88.31 81 ILE A C 1
ATOM 622 O O . ILE A 1 81 ? 15.945 -10.694 -26.039 1.00 88.31 81 ILE A O 1
ATOM 626 N N . TRP A 1 82 ? 14.369 -10.846 -24.466 1.00 86.06 82 TRP A N 1
ATOM 627 C CA . TRP A 1 82 ? 14.204 -12.297 -24.640 1.00 86.06 82 TRP A CA 1
ATOM 628 C C . TRP A 1 82 ? 13.654 -12.681 -26.023 1.00 86.06 82 TRP A C 1
ATOM 630 O O . TRP A 1 82 ? 13.878 -13.807 -26.473 1.00 86.06 82 TRP A O 1
ATOM 640 N N . PHE A 1 83 ? 12.947 -11.771 -26.700 1.00 81.94 83 PHE A N 1
ATOM 641 C CA . PHE A 1 83 ? 12.257 -12.027 -27.967 1.00 81.94 83 PHE A CA 1
ATOM 642 C C . PHE A 1 83 ? 12.811 -11.239 -29.164 1.00 81.94 83 PHE A C 1
ATOM 644 O O . PHE A 1 83 ? 12.185 -11.239 -30.226 1.00 81.94 83 PHE A O 1
ATOM 651 N N . GLU A 1 84 ? 14.013 -10.664 -29.054 1.00 80.12 84 GLU A N 1
ATOM 652 C CA . GLU A 1 84 ? 14.647 -9.766 -30.042 1.00 80.12 84 GLU A CA 1
ATOM 653 C C . GLU A 1 84 ? 14.881 -10.376 -31.454 1.00 80.12 84 GLU A C 1
ATOM 655 O O . GLU A 1 84 ? 15.370 -9.714 -32.363 1.00 80.12 84 GLU A O 1
ATOM 660 N N . GLY A 1 85 ? 14.493 -11.634 -31.694 1.00 81.44 85 GLY A N 1
ATOM 661 C CA . GLY A 1 85 ? 14.596 -12.319 -32.990 1.00 81.44 85 GLY A CA 1
ATOM 662 C C . GLY A 1 85 ? 13.272 -12.744 -33.637 1.00 81.44 85 GLY A C 1
ATOM 663 O O . GLY A 1 85 ? 13.296 -13.393 -34.684 1.00 81.44 85 GLY A O 1
ATOM 664 N N . PHE A 1 86 ? 12.118 -12.446 -33.034 1.00 82.12 86 PHE A N 1
ATOM 665 C CA . PHE A 1 86 ? 10.823 -12.934 -33.521 1.00 82.12 86 PHE A CA 1
ATOM 666 C C . PHE A 1 86 ? 10.085 -11.928 -34.417 1.00 82.12 86 PHE A C 1
ATOM 668 O O . PHE A 1 86 ? 10.343 -10.728 -34.416 1.00 82.12 86 PHE A O 1
ATOM 675 N N . GLY A 1 87 ? 9.142 -12.431 -35.222 1.00 87.88 87 GLY A N 1
ATOM 676 C CA . GLY A 1 87 ? 8.343 -11.594 -36.119 1.00 87.88 87 GLY A CA 1
ATOM 677 C C . GLY A 1 87 ? 7.370 -10.658 -35.375 1.00 87.88 87 GLY A C 1
ATOM 678 O O . GLY A 1 87 ? 6.972 -10.960 -34.249 1.00 87.88 87 GLY A O 1
ATOM 679 N N . PRO A 1 88 ? 6.885 -9.574 -36.015 1.00 85.25 88 PRO A N 1
ATOM 680 C CA . PRO A 1 88 ? 6.023 -8.566 -35.375 1.00 85.25 88 PRO A CA 1
ATOM 681 C C . PRO A 1 88 ? 4.753 -9.136 -34.724 1.00 85.25 88 PRO A C 1
ATOM 683 O O . PRO A 1 88 ? 4.313 -8.678 -33.674 1.00 85.25 88 PRO A O 1
ATOM 686 N N . TRP A 1 89 ? 4.176 -10.180 -35.324 1.00 87.94 89 TRP A N 1
ATOM 687 C CA . TRP A 1 89 ? 2.980 -10.848 -34.805 1.00 87.94 89 TRP A CA 1
ATOM 688 C C . TRP A 1 89 ? 3.218 -11.584 -33.481 1.00 87.94 89 TRP A C 1
ATOM 690 O O . TRP A 1 89 ? 2.293 -11.702 -32.679 1.00 87.94 89 TRP A O 1
ATOM 700 N N . ALA A 1 90 ? 4.446 -12.050 -33.229 1.00 85.31 90 ALA A N 1
ATOM 701 C CA . ALA A 1 90 ? 4.804 -12.697 -31.971 1.00 85.31 90 ALA A CA 1
ATOM 702 C C . ALA A 1 90 ? 4.819 -11.686 -30.816 1.00 85.31 90 ALA A C 1
ATOM 704 O O . ALA A 1 90 ? 4.277 -11.981 -29.754 1.00 85.31 90 ALA A O 1
ATOM 705 N N . PHE A 1 91 ? 5.336 -10.473 -31.052 1.00 84.94 91 PHE A N 1
ATOM 706 C CA . PHE A 1 91 ? 5.303 -9.386 -30.070 1.00 84.94 91 PHE A CA 1
ATOM 707 C C . PHE A 1 91 ? 3.871 -9.016 -29.681 1.00 84.94 91 PHE A C 1
ATOM 709 O O . PHE A 1 91 ? 3.535 -9.004 -28.499 1.00 84.94 91 PHE A O 1
ATOM 716 N N . VAL A 1 92 ? 2.993 -8.801 -30.668 1.00 87.38 92 VAL A N 1
ATOM 717 C CA . VAL A 1 92 ? 1.579 -8.468 -30.414 1.00 87.38 92 VAL A CA 1
ATOM 718 C C . VAL A 1 92 ? 0.878 -9.571 -29.615 1.00 87.38 92 VAL A C 1
ATOM 720 O O . VAL A 1 92 ? 0.184 -9.280 -28.640 1.00 87.38 92 VAL A O 1
ATOM 723 N N . GLY A 1 93 ? 1.078 -10.838 -29.993 1.00 88.25 93 GLY A N 1
ATOM 724 C CA . GLY A 1 93 ? 0.497 -11.971 -29.273 1.00 88.25 93 GLY A CA 1
ATOM 725 C C . GLY A 1 93 ? 0.988 -12.066 -27.827 1.00 88.25 93 GLY A C 1
ATOM 726 O O . GLY A 1 93 ? 0.196 -12.282 -26.913 1.00 88.25 93 GLY A O 1
ATOM 727 N N . MET A 1 94 ? 2.281 -11.847 -27.606 1.00 86.62 94 MET A N 1
ATOM 728 C CA . MET A 1 94 ? 2.909 -11.908 -26.290 1.00 86.62 94 MET A CA 1
ATOM 729 C C . MET A 1 94 ? 2.437 -10.791 -25.353 1.00 86.62 94 MET A C 1
ATOM 731 O O . MET A 1 94 ? 2.045 -11.091 -24.225 1.00 86.62 94 MET A O 1
ATOM 735 N N . TYR A 1 95 ? 2.391 -9.536 -25.813 1.00 89.31 95 TYR A N 1
ATOM 736 C CA . TYR A 1 95 ? 1.816 -8.444 -25.019 1.00 89.31 95 TYR A CA 1
ATOM 737 C C . TYR A 1 95 ? 0.339 -8.696 -24.705 1.00 89.31 95 TYR A C 1
ATOM 739 O O . TYR A 1 95 ? -0.103 -8.451 -23.583 1.00 89.31 95 TYR A O 1
ATOM 747 N N . GLY A 1 96 ? -0.417 -9.258 -25.656 1.00 88.88 96 GLY A N 1
ATOM 748 C CA . GLY A 1 96 ? -1.794 -9.695 -25.422 1.00 88.88 96 GLY A CA 1
ATOM 749 C C . GLY A 1 96 ? -1.896 -10.739 -24.304 1.00 88.88 96 GLY A C 1
ATOM 750 O O . GLY A 1 96 ? -2.707 -10.592 -23.389 1.00 88.88 96 GLY A O 1
ATOM 751 N N . CYS A 1 97 ? -1.038 -11.761 -24.322 1.00 90.00 97 CYS A N 1
ATOM 752 C CA . CYS A 1 97 ? -0.967 -12.775 -23.267 1.00 90.00 97 CYS A CA 1
ATOM 753 C C . CYS A 1 97 ? -0.558 -12.189 -21.906 1.00 90.00 97 CYS A C 1
ATOM 755 O O . CYS A 1 97 ? -1.161 -12.532 -20.891 1.00 90.00 97 CYS A O 1
ATOM 757 N N . MET A 1 98 ? 0.425 -11.287 -21.872 1.00 88.19 98 MET A N 1
ATOM 758 C CA . MET A 1 98 ? 0.875 -10.598 -20.656 1.00 88.19 98 MET A CA 1
ATOM 759 C C . MET A 1 98 ? -0.236 -9.724 -20.059 1.00 88.19 98 MET A C 1
ATOM 761 O O . MET A 1 98 ? -0.473 -9.757 -18.852 1.00 88.19 98 MET A O 1
ATOM 765 N N . MET A 1 99 ? -0.981 -9.002 -20.898 1.00 89.44 99 MET A N 1
ATOM 766 C CA . MET A 1 99 ? -2.150 -8.235 -20.470 1.00 89.44 99 MET A CA 1
ATOM 767 C C . MET A 1 99 ? -3.220 -9.148 -19.857 1.00 89.44 99 MET A C 1
ATOM 769 O O . MET A 1 99 ? -3.724 -8.859 -18.772 1.00 89.44 99 MET A O 1
ATOM 773 N N . LEU A 1 100 ? -3.543 -10.272 -20.507 1.00 92.56 100 LEU A N 1
ATOM 774 C CA . LEU A 1 100 ? -4.494 -11.249 -19.966 1.00 92.56 100 LEU A CA 1
ATOM 775 C C . LEU A 1 100 ? -4.017 -11.827 -18.631 1.00 92.56 100 LEU A C 1
ATOM 777 O O . LEU A 1 100 ? -4.811 -11.951 -17.701 1.00 92.56 100 LEU A O 1
ATOM 781 N N . PHE A 1 101 ? -2.726 -12.131 -18.510 1.00 92.19 101 PHE A N 1
ATOM 782 C CA . PHE A 1 101 ? -2.125 -12.602 -17.267 1.00 92.19 101 PHE A CA 1
ATOM 783 C C . PHE A 1 101 ? -2.287 -11.583 -16.130 1.00 92.19 101 PHE A C 1
ATOM 785 O O . PHE A 1 101 ? -2.753 -11.950 -15.050 1.00 92.19 101 PHE A O 1
ATOM 792 N N . TYR A 1 102 ? -2.003 -10.300 -16.378 1.00 90.56 102 TYR A N 1
ATOM 793 C CA . TYR A 1 102 ? -2.234 -9.249 -15.384 1.00 90.56 102 TYR A CA 1
ATOM 794 C C . TYR A 1 102 ? -3.709 -9.093 -15.019 1.00 90.56 102 TYR A C 1
ATOM 796 O O . TYR A 1 102 ? -4.015 -8.926 -13.841 1.00 90.56 102 TYR A O 1
ATOM 804 N N . ILE A 1 103 ? -4.630 -9.201 -15.982 1.00 90.94 103 ILE A N 1
ATOM 805 C CA . ILE A 1 103 ? -6.074 -9.152 -15.709 1.00 90.94 103 ILE A CA 1
ATOM 806 C C . ILE A 1 103 ? -6.498 -10.326 -14.819 1.00 90.94 103 ILE A C 1
ATOM 808 O O . ILE A 1 103 ? -7.225 -10.123 -13.849 1.00 90.94 103 ILE A O 1
ATOM 812 N N . VAL A 1 104 ? -6.028 -11.545 -15.098 1.00 93.50 104 VAL A N 1
ATOM 813 C CA . VAL A 1 104 ? -6.344 -12.721 -14.273 1.00 93.50 104 VAL A CA 1
ATOM 814 C C . VAL A 1 104 ? -5.800 -12.545 -12.858 1.00 93.50 104 VAL A C 1
ATOM 816 O O . VAL A 1 104 ? -6.542 -12.749 -11.899 1.00 93.50 104 VAL A O 1
ATOM 819 N N . ILE A 1 105 ? -4.546 -12.111 -12.709 1.00 91.88 105 ILE A N 1
ATOM 820 C CA . ILE A 1 105 ? -3.958 -11.823 -11.393 1.00 91.88 105 ILE A CA 1
ATOM 821 C C . ILE A 1 105 ? -4.767 -10.757 -10.657 1.00 91.88 105 ILE A C 1
ATOM 823 O O . ILE A 1 105 ? -5.093 -10.940 -9.486 1.00 91.88 105 ILE A O 1
ATOM 827 N N . LEU A 1 106 ? -5.123 -9.669 -11.337 1.00 89.88 106 LEU A N 1
ATOM 828 C CA . LEU A 1 106 ? -5.903 -8.580 -10.765 1.00 89.88 106 LEU A CA 1
ATOM 829 C C . LEU A 1 106 ? -7.259 -9.085 -10.244 1.00 89.88 106 LEU A C 1
ATOM 831 O O . LEU A 1 106 ? -7.618 -8.808 -9.101 1.00 89.88 106 LEU A O 1
ATOM 835 N N . VAL A 1 107 ? -7.983 -9.878 -11.039 1.00 90.25 107 VAL A N 1
ATOM 836 C CA . VAL A 1 107 ? -9.276 -10.469 -10.648 1.00 90.25 107 VAL A CA 1
ATOM 837 C C . VAL A 1 107 ? -9.118 -11.431 -9.472 1.00 90.25 107 VAL A C 1
ATOM 839 O O . VAL A 1 107 ? -9.935 -11.411 -8.551 1.00 90.25 107 VAL A O 1
ATOM 842 N N . VAL A 1 108 ? -8.058 -12.241 -9.462 1.00 90.25 108 VAL A N 1
ATOM 843 C CA . VAL A 1 108 ? -7.761 -13.161 -8.358 1.00 90.25 108 VAL A CA 1
ATOM 844 C C . VAL A 1 108 ? -7.489 -12.384 -7.068 1.00 90.25 108 VAL A C 1
ATOM 846 O O . VAL A 1 108 ? -8.115 -12.670 -6.047 1.00 90.25 108 VAL A O 1
ATOM 849 N N . ILE A 1 109 ? -6.627 -11.363 -7.107 1.00 88.19 109 ILE A N 1
ATOM 850 C CA . ILE A 1 109 ? -6.309 -10.517 -5.947 1.00 88.19 109 ILE A CA 1
ATOM 851 C C . ILE A 1 109 ? -7.565 -9.819 -5.423 1.00 88.19 109 ILE A C 1
ATOM 853 O O . ILE A 1 109 ? -7.801 -9.820 -4.217 1.00 88.19 109 ILE A O 1
ATOM 857 N N . ILE A 1 110 ? -8.402 -9.269 -6.306 1.00 85.81 110 ILE A N 1
ATOM 858 C CA . ILE A 1 110 ? -9.672 -8.642 -5.919 1.00 85.81 110 ILE A CA 1
ATOM 859 C C . ILE A 1 110 ? -10.608 -9.669 -5.284 1.00 85.81 110 ILE A C 1
ATOM 861 O O . ILE A 1 110 ? -11.212 -9.379 -4.256 1.00 85.81 110 ILE A O 1
ATOM 865 N N . GLY A 1 111 ? -10.700 -10.880 -5.835 1.00 85.06 111 GLY A N 1
ATOM 866 C CA . GLY A 1 111 ? -11.482 -11.969 -5.248 1.00 85.06 111 GLY A CA 1
ATOM 867 C C . GLY A 1 111 ? -11.023 -12.321 -3.830 1.00 85.06 111 GLY A C 1
ATOM 868 O O . GLY A 1 111 ? -11.851 -12.473 -2.926 1.00 85.06 111 GLY A O 1
ATOM 869 N N . PHE A 1 112 ? -9.709 -12.377 -3.604 1.00 84.38 112 PHE A N 1
ATOM 870 C CA . PHE A 1 112 ? -9.138 -12.565 -2.270 1.00 84.38 112 PHE A CA 1
ATOM 871 C C . PHE A 1 112 ? -9.413 -11.369 -1.345 1.00 84.38 112 PHE A C 1
ATOM 873 O O . PHE A 1 112 ? -9.889 -11.562 -0.227 1.00 84.38 112 PHE A O 1
ATOM 880 N N . ALA A 1 113 ? -9.192 -10.135 -1.801 1.00 79.94 113 ALA A N 1
ATOM 881 C CA . ALA A 1 113 ? -9.383 -8.920 -1.003 1.00 79.94 113 ALA A CA 1
ATOM 882 C C . ALA A 1 113 ? -10.859 -8.643 -0.662 1.00 79.94 113 ALA A C 1
ATOM 884 O O . ALA A 1 113 ? -11.179 -8.141 0.421 1.00 79.94 113 ALA A O 1
ATOM 885 N N . ALA A 1 114 ? -11.776 -9.002 -1.560 1.00 76.00 114 ALA A N 1
ATOM 886 C CA . ALA A 1 114 ? -13.215 -8.964 -1.330 1.00 76.00 114 ALA A CA 1
ATOM 887 C C . ALA A 1 114 ? -13.684 -10.064 -0.357 1.00 76.00 114 ALA A C 1
ATOM 889 O O . ALA A 1 114 ? -14.806 -9.994 0.146 1.00 76.00 114 ALA A O 1
ATOM 890 N N . GLY A 1 115 ? -12.829 -11.047 -0.049 1.00 72.19 115 GLY A N 1
ATOM 891 C CA . GLY A 1 115 ? -13.153 -12.165 0.835 1.00 72.19 115 GLY A CA 1
ATOM 892 C C . GLY A 1 115 ? -14.055 -13.212 0.183 1.00 72.19 115 GLY A C 1
ATOM 893 O O . GLY A 1 115 ? -14.746 -13.938 0.891 1.00 72.19 115 GLY A O 1
ATOM 894 N N . VAL A 1 116 ? -14.070 -13.289 -1.154 1.00 78.12 116 VAL A N 1
ATOM 895 C CA . VAL A 1 116 ? -14.857 -14.282 -1.906 1.00 78.12 116 VAL A CA 1
ATOM 896 C C . VAL A 1 116 ? -14.264 -15.684 -1.740 1.00 78.12 116 VAL A C 1
ATOM 898 O O . VAL A 1 116 ? -15.006 -16.659 -1.675 1.00 78.12 116 VAL A O 1
ATOM 901 N N . TRP A 1 117 ? -12.933 -15.792 -1.634 1.00 70.12 117 TRP A N 1
ATOM 902 C CA . TRP A 1 117 ? -12.214 -17.076 -1.646 1.00 70.12 117 TRP A CA 1
ATOM 903 C C . TRP A 1 117 ? -11.822 -17.624 -0.262 1.00 70.12 117 TRP A C 1
ATOM 905 O O . TRP A 1 117 ? -11.056 -18.578 -0.160 1.00 70.12 117 TRP A O 1
ATOM 915 N N . GLY A 1 118 ? -12.335 -17.070 0.832 1.00 62.03 118 GLY A N 1
ATOM 916 C CA . GLY A 1 118 ? -12.063 -17.647 2.145 1.00 62.03 118 GLY A CA 1
ATOM 917 C C . GLY A 1 118 ? -12.476 -16.740 3.282 1.00 62.03 118 GLY A C 1
ATOM 918 O O . GLY A 1 118 ? -12.129 -15.560 3.317 1.00 62.03 118 GLY A O 1
ATOM 919 N N . GLU A 1 119 ? -13.211 -17.307 4.232 1.00 62.19 119 GLU A N 1
ATOM 920 C CA . GLU A 1 119 ? -13.430 -16.650 5.512 1.00 62.19 119 GLU A CA 1
ATOM 921 C C . GLU A 1 119 ? -12.103 -16.661 6.278 1.00 62.19 119 GLU A C 1
ATOM 923 O O . GLU A 1 119 ? -11.505 -17.734 6.397 1.00 62.19 119 GLU A O 1
ATOM 928 N N . PRO A 1 120 ? -11.614 -15.508 6.776 1.00 60.53 120 PRO A N 1
ATOM 929 C CA . PRO A 1 120 ? -10.456 -15.507 7.651 1.00 60.53 120 PRO A CA 1
ATOM 930 C C . PRO A 1 120 ? -10.808 -16.354 8.872 1.00 60.53 120 P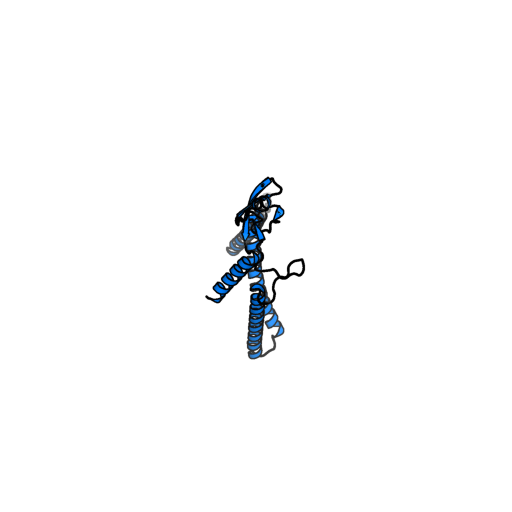RO A C 1
ATOM 932 O O . PRO A 1 120 ? -11.749 -16.053 9.611 1.00 60.53 120 PRO A O 1
ATOM 935 N N . VAL A 1 121 ? -10.091 -17.461 9.007 1.00 60.66 121 VAL A N 1
ATOM 936 C CA . VAL A 1 121 ? -10.162 -18.340 10.163 1.00 60.66 121 VAL A CA 1
ATOM 937 C C . VAL A 1 121 ? -9.431 -17.626 11.297 1.00 60.66 121 VAL A C 1
ATOM 939 O O . VAL A 1 121 ? -8.364 -17.051 11.071 1.00 60.66 121 VAL A O 1
ATOM 942 N N . ASP A 1 122 ? -10.025 -17.582 12.484 1.00 63.25 122 ASP A N 1
ATOM 943 C CA . ASP A 1 122 ? -9.386 -16.962 13.642 1.00 63.25 122 ASP A CA 1
ATOM 944 C C . ASP A 1 122 ? -8.109 -17.724 14.064 1.00 63.25 122 ASP A C 1
ATOM 946 O O . ASP A 1 122 ? -7.801 -18.808 13.560 1.00 63.25 122 ASP A O 1
ATOM 950 N N . ALA A 1 123 ? -7.351 -17.170 15.016 1.00 57.50 123 ALA A N 1
ATOM 951 C CA . ALA A 1 123 ? -6.144 -17.811 15.554 1.00 57.50 123 ALA A CA 1
ATOM 952 C C . ALA A 1 123 ? -6.398 -19.214 16.154 1.00 57.50 123 ALA A C 1
ATOM 954 O O . ALA A 1 123 ? -5.448 -19.960 16.385 1.00 57.50 123 ALA A O 1
ATOM 955 N N . ASN A 1 124 ? -7.666 -19.579 16.378 1.00 61.47 124 ASN A N 1
ATOM 956 C CA . ASN A 1 124 ? -8.107 -20.836 16.972 1.00 61.47 124 ASN A CA 1
ATOM 957 C C . ASN A 1 124 ? -8.678 -21.825 15.941 1.00 61.47 124 ASN A C 1
ATOM 959 O O . ASN A 1 124 ? -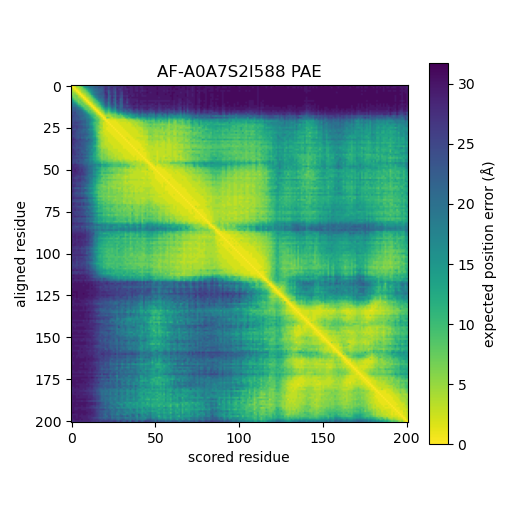9.157 -22.894 16.325 1.00 61.47 124 ASN A O 1
ATOM 963 N N . GLY A 1 125 ? -8.639 -21.514 14.643 1.00 64.56 125 GLY A N 1
ATOM 964 C CA . GLY A 1 125 ? -9.161 -22.415 13.617 1.00 64.56 125 GLY A CA 1
ATOM 965 C C . GLY A 1 125 ? -10.684 -22.340 13.416 1.00 64.56 125 GLY A C 1
ATOM 966 O O . GLY A 1 125 ? -11.231 -23.135 12.649 1.00 64.56 125 GLY A O 1
ATOM 967 N N . GLN A 1 126 ? -11.387 -21.418 14.078 1.00 67.19 126 GLN A N 1
ATOM 968 C CA . GLN A 1 126 ? -12.834 -21.251 13.981 1.00 67.19 126 GLN A CA 1
ATOM 969 C C . GLN A 1 126 ? -13.218 -20.192 12.942 1.00 67.19 126 GLN A C 1
ATOM 971 O O . GLN A 1 126 ? -12.548 -19.177 12.729 1.00 67.19 126 GLN A O 1
ATOM 976 N N . LYS A 1 127 ? -14.335 -20.447 12.255 1.00 66.00 127 LYS A N 1
ATOM 977 C CA . LYS A 1 127 ? -14.952 -19.464 11.364 1.00 66.00 127 LYS A CA 1
ATOM 978 C C . LYS A 1 127 ? -15.539 -18.347 12.217 1.00 66.00 127 LYS A C 1
ATOM 980 O O . LYS A 1 127 ? -16.318 -18.628 13.122 1.00 66.00 127 LYS A O 1
ATOM 985 N N . ALA A 1 128 ? -15.195 -17.103 11.897 1.00 64.19 128 ALA A N 1
ATOM 986 C CA . ALA A 1 128 ? -15.758 -15.942 12.572 1.00 64.19 128 ALA A CA 1
ATOM 987 C C . ALA A 1 128 ? -17.292 -15.932 12.436 1.00 64.19 128 ALA A C 1
ATOM 989 O O . ALA A 1 128 ? -17.817 -15.786 11.327 1.00 64.19 128 ALA A O 1
ATOM 990 N N . ASP A 1 129 ? -18.002 -16.083 13.555 1.00 72.19 129 ASP A N 1
ATOM 991 C CA . ASP A 1 129 ? -19.460 -16.010 13.591 1.00 72.19 129 ASP A CA 1
ATOM 992 C C . ASP A 1 129 ? -19.904 -14.560 13.341 1.00 72.19 129 ASP A C 1
ATOM 994 O O . ASP A 1 129 ? -19.638 -13.648 14.125 1.00 72.19 129 ASP A O 1
ATOM 998 N N . LEU A 1 130 ? -20.578 -14.323 12.210 1.00 71.94 130 LEU A N 1
ATOM 999 C CA . LEU A 1 130 ? -21.028 -12.984 11.814 1.00 71.94 130 LEU A CA 1
ATOM 1000 C C . LEU A 1 130 ? -22.099 -12.412 12.754 1.00 71.94 130 LEU A C 1
ATOM 1002 O O . LEU A 1 130 ? -22.355 -11.203 12.726 1.00 71.94 130 LEU A O 1
ATOM 1006 N N . PHE A 1 131 ? -22.757 -13.264 13.540 1.00 77.00 131 PHE A N 1
ATOM 1007 C CA . PHE A 1 131 ? -23.782 -12.856 14.493 1.00 77.00 131 PHE A CA 1
ATOM 1008 C C . PHE A 1 131 ? -23.224 -12.614 15.895 1.00 77.00 131 PHE A C 1
ATOM 1010 O O . PHE A 1 131 ? -23.952 -12.077 16.734 1.00 77.00 131 PHE A O 1
ATOM 1017 N N . GLU A 1 132 ? -21.951 -12.938 16.139 1.00 81.25 132 GLU A N 1
ATOM 1018 C CA . GLU A 1 132 ? -21.312 -12.691 17.422 1.00 81.25 132 GLU A CA 1
ATOM 1019 C C . GLU A 1 132 ? -21.179 -11.183 17.676 1.00 81.25 132 GLU A C 1
ATOM 1021 O O . GLU A 1 132 ? -20.632 -10.407 16.883 1.00 81.25 132 GLU A O 1
ATOM 1026 N N . GLU A 1 133 ? -21.725 -10.747 18.809 1.00 82.50 133 GLU A N 1
ATOM 1027 C CA . GLU A 1 133 ? -21.630 -9.369 19.265 1.00 82.50 133 GLU A CA 1
ATOM 1028 C C . GLU A 1 133 ? -20.471 -9.233 20.241 1.00 82.50 133 GLU A C 1
ATOM 1030 O O . GLU A 1 133 ? -20.537 -9.722 21.372 1.00 82.50 133 GLU A O 1
ATOM 1035 N N . LYS A 1 134 ? -19.439 -8.506 19.820 1.00 87.12 134 LYS A N 1
ATOM 1036 C CA . LYS A 1 134 ? -18.245 -8.265 20.623 1.00 87.12 134 LYS A CA 1
ATOM 1037 C C . LYS A 1 134 ? -18.226 -6.834 21.144 1.00 87.12 134 LYS A C 1
ATOM 1039 O O . LYS A 1 134 ? -18.740 -5.906 20.510 1.00 87.12 134 LYS A O 1
ATOM 1044 N N . TRP A 1 135 ? -17.657 -6.663 22.331 1.00 87.31 135 TRP A N 1
ATOM 1045 C CA . TRP A 1 135 ? -17.388 -5.344 22.887 1.00 87.31 135 TRP A CA 1
ATOM 1046 C C . TRP A 1 135 ? -16.126 -4.799 22.246 1.00 87.31 135 TRP A C 1
ATOM 1048 O O . TRP A 1 135 ? -15.097 -5.465 22.236 1.00 87.31 135 TRP A O 1
ATOM 1058 N N . THR A 1 136 ? -16.220 -3.595 21.702 1.00 88.50 136 THR A N 1
ATOM 1059 C CA . THR A 1 136 ? -15.097 -2.936 21.036 1.00 88.50 136 THR A CA 1
ATOM 1060 C C . THR A 1 136 ? -14.971 -1.503 21.517 1.00 88.50 136 THR A C 1
ATOM 1062 O O . THR A 1 136 ? -15.981 -0.872 21.850 1.00 88.50 136 THR A O 1
ATOM 1065 N N . ILE A 1 137 ? -13.748 -0.984 21.549 1.00 88.12 137 ILE A N 1
ATOM 1066 C CA . ILE A 1 137 ? -13.496 0.425 21.859 1.00 88.12 137 ILE A CA 1
ATOM 1067 C C . ILE A 1 137 ? -14.132 1.291 20.770 1.00 88.12 137 ILE A C 1
ATOM 1069 O O . ILE A 1 137 ? -13.900 1.092 19.576 1.00 88.12 137 ILE A O 1
ATOM 1073 N N . SER A 1 138 ? -14.987 2.223 21.192 1.00 86.19 138 SER A N 1
ATOM 1074 C CA . SER A 1 138 ? -15.762 3.081 20.288 1.00 86.19 138 SER A CA 1
ATOM 1075 C C . SER A 1 138 ? -15.128 4.443 20.029 1.00 86.19 138 SER A C 1
ATOM 1077 O O . SER A 1 138 ? -15.624 5.168 19.173 1.00 86.19 138 SER A O 1
ATOM 1079 N N . ASP A 1 139 ? -14.048 4.778 20.734 1.00 84.06 139 ASP A N 1
ATOM 1080 C CA . ASP A 1 139 ? -13.356 6.055 20.579 1.00 84.06 139 ASP A CA 1
ATOM 1081 C C . ASP A 1 139 ? -12.462 6.036 19.329 1.00 84.06 139 ASP A C 1
ATOM 1083 O O . ASP A 1 139 ? -11.529 5.231 19.296 1.00 84.06 139 ASP A O 1
ATOM 1087 N N . PRO A 1 140 ? -12.752 6.839 18.288 1.00 78.69 140 PRO A N 1
ATOM 1088 C CA . PRO A 1 140 ? -11.953 6.879 17.066 1.00 78.69 140 PRO A CA 1
ATOM 1089 C C . PRO A 1 140 ? -10.597 7.574 17.236 1.00 78.69 140 PRO A C 1
ATOM 1091 O O . PRO A 1 140 ? -9.781 7.466 16.328 1.00 78.69 140 PRO A O 1
ATOM 1094 N N . MET A 1 141 ? -10.367 8.288 18.345 1.00 76.81 141 MET A N 1
ATOM 1095 C CA . MET A 1 141 ? -9.105 8.989 18.627 1.00 76.81 141 MET A CA 1
ATOM 1096 C C . MET A 1 141 ? -8.125 8.146 19.452 1.00 76.81 141 MET A C 1
ATOM 1098 O O . MET A 1 141 ? -7.042 8.611 19.789 1.00 76.81 141 MET A O 1
ATOM 1102 N N . LEU A 1 142 ? -8.512 6.926 19.835 1.00 76.62 142 LEU A N 1
ATOM 1103 C CA . LEU A 1 142 ? -7.643 6.012 20.568 1.00 76.62 142 LEU A CA 1
ATOM 1104 C C . LEU A 1 142 ? -6.949 5.059 19.587 1.00 76.62 142 LEU A C 1
ATOM 1106 O O . LEU A 1 142 ? -7.601 4.488 18.714 1.00 76.62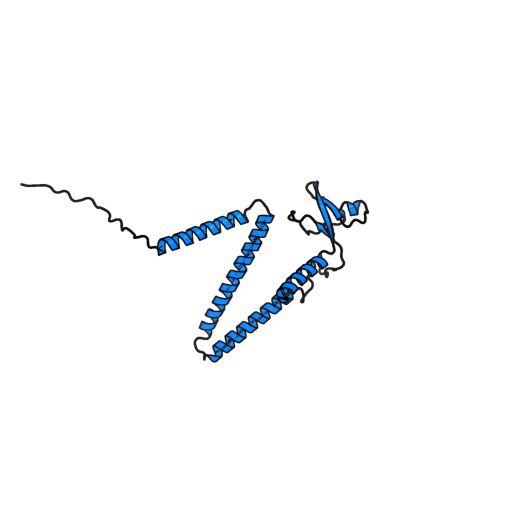 142 LEU A O 1
ATOM 1110 N N . VAL A 1 143 ? -5.658 4.787 19.798 1.00 73.69 143 VAL A N 1
ATOM 1111 C CA . VAL A 1 143 ? -4.895 3.776 19.033 1.00 73.69 143 VAL A CA 1
ATOM 1112 C C . VAL A 1 143 ? -5.592 2.411 19.017 1.00 73.69 143 VAL A C 1
ATOM 1114 O O . VAL A 1 143 ? -5.586 1.716 17.995 1.00 73.69 143 VAL A O 1
ATOM 1117 N N . ASP A 1 144 ? -6.244 2.056 20.126 1.00 80.38 144 ASP A N 1
ATOM 1118 C CA . ASP A 1 144 ? -6.953 0.789 20.298 1.00 80.38 144 ASP A CA 1
ATOM 1119 C C . ASP A 1 144 ? -8.398 0.831 19.758 1.00 80.38 144 ASP A C 1
ATOM 1121 O O . ASP A 1 144 ? -9.229 -0.008 20.116 1.00 80.38 144 ASP A O 1
ATOM 1125 N N . HIS A 1 145 ? -8.734 1.795 18.891 1.00 80.31 145 HIS A N 1
ATOM 1126 C CA . HIS A 1 145 ? -10.042 1.868 18.243 1.00 80.31 145 HIS A CA 1
ATOM 1127 C C . HIS A 1 145 ? -10.407 0.539 17.564 1.00 80.31 145 HIS A C 1
ATOM 1129 O O . HIS A 1 145 ? -9.619 -0.055 16.829 1.00 80.31 145 HIS A O 1
ATOM 1135 N N . GLU A 1 146 ? -11.637 0.075 17.795 1.00 81.38 146 GLU A N 1
ATOM 1136 C CA . GLU A 1 146 ? -12.148 -1.219 17.328 1.00 81.38 146 GLU A CA 1
ATOM 1137 C C . GLU A 1 146 ? -11.432 -2.471 17.880 1.00 81.38 146 GLU A C 1
ATOM 1139 O O . GLU A 1 146 ? -11.755 -3.579 17.449 1.00 81.38 146 GLU A O 1
ATOM 1144 N N . MET A 1 147 ? -10.532 -2.342 18.863 1.00 84.12 147 MET A N 1
ATOM 1145 C CA . MET A 1 147 ? -9.957 -3.493 19.564 1.00 84.12 147 MET A CA 1
ATOM 1146 C C . MET A 1 147 ? -11.017 -4.189 20.429 1.00 84.12 147 MET A C 1
ATOM 1148 O O . MET A 1 147 ? -11.869 -3.5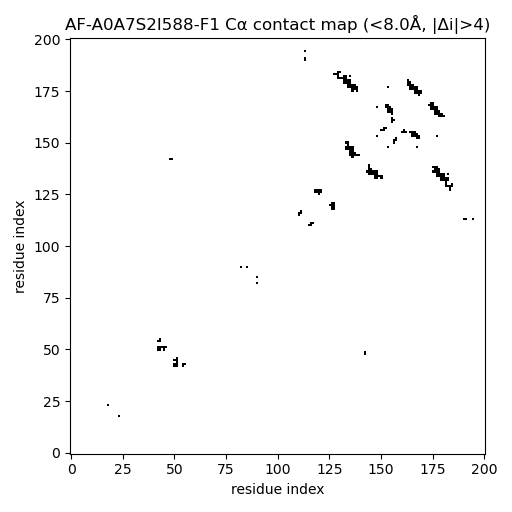36 21.044 1.00 84.12 147 MET A O 1
ATOM 1152 N N . GLU A 1 148 ? -10.980 -5.524 20.462 1.00 84.81 148 GLU A N 1
ATOM 1153 C CA . GLU A 1 148 ? -11.894 -6.341 21.262 1.00 84.81 148 GLU A CA 1
ATOM 1154 C C . GLU A 1 148 ? -11.573 -6.209 22.755 1.00 84.81 148 GLU A C 1
ATOM 1156 O O . GLU A 1 148 ? -10.448 -6.449 23.191 1.00 84.81 148 GLU A O 1
ATOM 1161 N N . VAL A 1 149 ? -12.584 -5.859 23.550 1.00 84.94 149 VAL A N 1
ATOM 1162 C CA . VAL A 1 149 ? -12.474 -5.760 25.007 1.00 84.94 149 VAL A CA 1
ATOM 1163 C C . VAL A 1 149 ? -13.119 -6.994 25.636 1.00 84.94 149 VAL A C 1
ATOM 1165 O O . VAL A 1 149 ? -14.285 -7.289 25.344 1.00 84.94 149 VAL A O 1
ATOM 1168 N N . PRO A 1 150 ? -12.422 -7.712 26.535 1.00 84.00 150 PRO A N 1
ATOM 1169 C CA . PRO A 1 150 ? -13.014 -8.825 27.260 1.00 84.00 150 PRO A CA 1
ATOM 1170 C C . PRO A 1 150 ? -14.281 -8.395 28.010 1.00 84.00 150 PRO A C 1
ATOM 1172 O O . PRO A 1 150 ? -14.278 -7.420 28.761 1.00 84.00 150 PRO A O 1
ATOM 1175 N N . ALA A 1 151 ? -15.373 -9.151 27.852 1.00 82.62 151 ALA A N 1
ATOM 1176 C CA . ALA A 1 151 ? -16.681 -8.775 28.398 1.00 82.62 151 ALA A CA 1
ATOM 1177 C C . ALA A 1 151 ? -16.677 -8.567 29.926 1.00 82.62 151 ALA A C 1
ATOM 1179 O O . ALA A 1 151 ? -17.433 -7.745 30.435 1.00 82.62 151 ALA A O 1
ATOM 1180 N N . HIS A 1 152 ? -15.807 -9.269 30.660 1.00 81.81 152 HIS A N 1
ATOM 1181 C CA . HIS A 1 152 ? -15.692 -9.147 32.117 1.00 81.81 152 HIS A CA 1
ATOM 1182 C C . HIS A 1 152 ? -15.138 -7.791 32.582 1.00 81.81 152 HIS A C 1
ATOM 1184 O O . HIS A 1 152 ? -15.336 -7.410 33.737 1.00 81.81 152 HIS A O 1
ATOM 1190 N N . CYS A 1 153 ? -14.478 -7.047 31.697 1.00 82.12 153 CYS A N 1
ATOM 1191 C CA . CYS A 1 153 ? -13.931 -5.735 32.005 1.00 82.12 153 CYS A CA 1
ATOM 1192 C C . CYS A 1 153 ? -14.939 -4.593 31.784 1.00 82.12 153 CYS A C 1
ATOM 1194 O O . CYS A 1 153 ? -14.692 -3.455 32.179 1.00 82.12 153 CYS A O 1
ATOM 1196 N N . VAL A 1 154 ? -16.083 -4.871 31.156 1.00 85.00 154 VAL A N 1
ATOM 1197 C CA . VAL A 1 154 ? -17.064 -3.849 30.784 1.00 85.00 154 VAL A CA 1
ATOM 1198 C C . VAL A 1 154 ? -18.014 -3.565 31.946 1.00 85.00 154 VAL A C 1
ATOM 1200 O O . VAL A 1 154 ? -18.686 -4.470 32.446 1.00 85.00 154 VAL A O 1
ATOM 1203 N N . ARG A 1 155 ? -18.150 -2.288 32.329 1.00 83.25 155 ARG A N 1
ATOM 1204 C CA . ARG A 1 155 ? -18.979 -1.852 33.469 1.00 83.25 155 ARG A CA 1
ATOM 1205 C C . ARG A 1 155 ? -20.432 -2.338 33.359 1.00 83.25 155 ARG A C 1
ATOM 1207 O O . ARG A 1 155 ? -20.978 -2.871 34.320 1.00 83.25 155 ARG A O 1
ATOM 1214 N N . ALA A 1 156 ? -21.061 -2.231 32.187 1.00 80.62 156 ALA A N 1
ATOM 1215 C CA . ALA A 1 156 ? -22.440 -2.698 31.988 1.00 80.62 156 ALA A CA 1
ATOM 1216 C C . ALA A 1 156 ? -22.596 -4.209 32.226 1.00 80.62 156 ALA A C 1
ATOM 1218 O O . ALA A 1 156 ? -23.578 -4.637 32.832 1.00 80.62 156 ALA A O 1
ATOM 1219 N N . VAL A 1 157 ? -21.614 -5.012 31.804 1.00 81.69 157 VAL A N 1
ATOM 1220 C CA . VAL A 1 157 ? -21.624 -6.468 32.006 1.00 81.69 157 VAL A CA 1
ATOM 1221 C C . VAL A 1 157 ? -21.450 -6.801 33.488 1.00 81.69 157 VAL A C 1
ATOM 1223 O O . VAL A 1 157 ? -22.187 -7.633 34.018 1.00 81.69 157 VAL A O 1
ATOM 1226 N N . GLN A 1 158 ? -20.551 -6.098 34.185 1.00 80.75 158 GLN A N 1
ATOM 1227 C CA . GLN A 1 158 ? -20.341 -6.249 35.630 1.00 80.75 158 GLN A CA 1
ATOM 1228 C C . GLN A 1 158 ? -21.607 -5.926 36.437 1.00 80.75 158 GLN A C 1
ATOM 1230 O O . GLN A 1 158 ? -21.952 -6.647 37.373 1.00 80.75 158 GLN A O 1
ATOM 1235 N N . HIS A 1 159 ? -22.353 -4.895 36.033 1.00 82.38 159 HIS A N 1
ATOM 1236 C CA . HIS A 1 159 ? -23.625 -4.521 36.658 1.00 82.38 159 HIS A CA 1
ATOM 1237 C C . HIS A 1 159 ? -24.841 -5.306 36.133 1.00 82.38 159 HIS A C 1
ATOM 1239 O O . HIS A 1 159 ? -25.972 -4.964 36.477 1.00 82.38 159 HIS A O 1
ATOM 1245 N N . LYS A 1 160 ? -24.639 -6.357 35.319 1.00 79.88 160 LYS A N 1
ATOM 1246 C CA . LYS A 1 160 ? -25.705 -7.164 34.688 1.00 79.88 160 LYS A CA 1
ATOM 1247 C C . LYS A 1 160 ? -26.737 -6.322 33.919 1.00 79.88 160 LYS A C 1
ATOM 1249 O O . LYS A 1 160 ? -27.906 -6.691 33.819 1.00 79.88 160 LYS A O 1
ATOM 1254 N N . GLN A 1 161 ? -26.311 -5.185 33.376 1.00 80.56 161 GLN A N 1
ATOM 1255 C CA . GLN A 1 161 ? -27.145 -4.305 32.570 1.00 80.56 161 GLN A CA 1
ATOM 1256 C C . GLN A 1 161 ? -27.070 -4.718 31.100 1.00 80.56 161 GLN A C 1
ATOM 1258 O O . GLN A 1 161 ? -25.987 -4.888 30.540 1.00 80.56 161 GLN A O 1
ATOM 1263 N N . ASN A 1 162 ? -28.229 -4.833 30.451 1.00 79.81 162 ASN A N 1
ATOM 1264 C CA . ASN A 1 162 ? -28.305 -5.099 29.017 1.00 79.81 162 ASN A CA 1
ATOM 1265 C C . ASN A 1 162 ? -28.163 -3.786 28.226 1.00 79.81 162 ASN A C 1
ATOM 1267 O O . ASN A 1 162 ? -29.137 -3.261 27.690 1.00 79.81 162 ASN A O 1
ATOM 1271 N N . ALA A 1 163 ? -26.959 -3.212 28.229 1.00 80.81 163 ALA A N 1
ATOM 1272 C CA . ALA A 1 163 ? -26.645 -1.973 27.522 1.00 80.81 163 ALA A CA 1
ATOM 1273 C C . ALA A 1 163 ? -25.845 -2.253 26.240 1.00 80.81 163 ALA A C 1
ATOM 1275 O O . ALA A 1 163 ? -25.014 -3.157 26.199 1.00 80.81 163 ALA A O 1
ATOM 1276 N N . THR A 1 164 ? -26.070 -1.456 25.193 1.00 82.25 164 THR A N 1
ATOM 1277 C CA . THR A 1 164 ? -25.315 -1.522 23.925 1.00 82.25 164 THR A CA 1
ATOM 1278 C C . THR A 1 164 ? -24.066 -0.641 23.929 1.00 82.25 164 THR A C 1
ATOM 1280 O O . THR A 1 164 ? -23.155 -0.849 23.130 1.00 82.25 164 THR A O 1
ATOM 1283 N N . LYS A 1 165 ? -24.007 0.337 24.836 1.00 87.19 165 LYS A N 1
ATOM 1284 C CA . LYS A 1 165 ? -22.868 1.228 25.069 1.00 87.19 165 LYS A CA 1
ATOM 1285 C C . LYS A 1 165 ? -22.484 1.156 26.536 1.00 87.19 165 LYS A C 1
ATOM 1287 O O . LYS A 1 165 ? -23.352 1.046 27.401 1.00 87.19 165 LYS A O 1
ATOM 1292 N N . SER A 1 166 ? -21.194 1.202 26.816 1.00 89.06 166 SER A N 1
ATOM 1293 C CA . SER A 1 166 ? -20.684 1.191 28.178 1.00 89.06 166 SER A CA 1
ATOM 1294 C C . SER A 1 166 ? -19.300 1.826 28.232 1.00 89.06 166 SER A C 1
ATOM 1296 O O . SER A 1 166 ? -18.843 2.431 27.268 1.00 89.06 166 SER A O 1
ATOM 1298 N N . VAL A 1 167 ? -18.649 1.692 29.377 1.00 87.75 167 VAL A N 1
ATOM 1299 C CA . VAL A 1 167 ? -17.301 2.177 29.635 1.00 87.75 167 VAL A CA 1
ATOM 1300 C C . VAL A 1 167 ? -16.476 1.005 30.157 1.00 87.75 167 VAL A C 1
ATOM 1302 O O . VAL A 1 167 ? -16.966 0.184 30.942 1.00 87.75 167 VAL A O 1
ATOM 1305 N N . PHE A 1 168 ? -15.239 0.919 29.692 1.00 88.19 168 PHE A N 1
ATOM 1306 C CA . PHE A 1 168 ? -14.199 0.039 30.209 1.00 88.19 168 PHE A CA 1
ATOM 1307 C C . PHE A 1 168 ? -13.140 0.907 30.896 1.00 88.19 168 PHE A C 1
ATOM 1309 O O . PHE A 1 168 ? -12.868 2.016 30.443 1.00 88.19 168 PHE A O 1
ATOM 1316 N N . ILE A 1 169 ? -12.587 0.430 32.010 1.00 84.75 169 ILE A N 1
ATOM 1317 C CA . ILE A 1 169 ? -11.478 1.102 32.694 1.00 84.75 169 ILE A CA 1
ATOM 1318 C C . ILE A 1 169 ? -10.189 0.450 32.211 1.00 84.75 169 ILE A C 1
ATOM 1320 O O . ILE A 1 169 ? -9.959 -0.725 32.494 1.00 84.75 169 ILE A O 1
ATOM 1324 N N . ASP A 1 170 ? -9.369 1.210 31.492 1.00 81.75 170 ASP A N 1
ATOM 1325 C CA . ASP A 1 170 ? -8.088 0.724 30.985 1.00 81.75 170 ASP A CA 1
ATOM 1326 C C . ASP A 1 170 ? -7.067 0.491 32.121 1.00 81.75 170 ASP A C 1
ATOM 1328 O O . ASP A 1 170 ? -7.255 0.939 33.255 1.00 81.75 170 ASP A O 1
ATOM 1332 N N . LYS A 1 171 ? -5.943 -0.175 31.824 1.00 81.56 171 LYS A N 1
ATOM 1333 C CA . LYS A 1 171 ? -4.813 -0.422 32.746 1.00 81.56 171 LYS A CA 1
ATOM 1334 C C . LYS A 1 171 ? -4.303 0.837 33.462 1.00 81.56 171 LYS A C 1
ATOM 1336 O O . LYS A 1 171 ? -3.727 0.728 34.540 1.00 81.56 171 LYS A O 1
ATOM 1341 N N . TYR A 1 172 ? -4.522 2.017 32.882 1.00 83.31 172 TYR A N 1
ATOM 1342 C CA . TYR A 1 172 ? -4.137 3.315 33.445 1.00 83.31 172 TYR A CA 1
ATOM 1343 C C . TYR A 1 172 ? -5.237 3.986 34.285 1.00 83.31 172 TYR A C 1
ATOM 1345 O O . TYR A 1 172 ? -5.065 5.119 34.726 1.00 83.31 172 TYR A O 1
ATOM 1353 N N . GLY A 1 173 ? -6.374 3.320 34.508 1.00 82.19 173 GLY A N 1
ATOM 1354 C CA . GLY A 1 173 ? -7.506 3.874 35.257 1.00 82.19 173 GLY A CA 1
ATOM 1355 C C . GLY A 1 173 ? -8.368 4.859 34.460 1.00 82.19 173 GLY A C 1
ATOM 1356 O O . GLY A 1 173 ? -9.211 5.536 35.044 1.00 82.19 173 GLY A O 1
ATOM 1357 N N . ILE A 1 174 ? -8.166 4.952 33.144 1.00 85.56 174 ILE A N 1
ATOM 1358 C CA . ILE A 1 174 ? -8.890 5.872 32.260 1.00 85.56 174 ILE A CA 1
ATOM 1359 C C . ILE A 1 174 ? -10.185 5.212 31.780 1.00 85.56 174 ILE A C 1
ATOM 1361 O O . ILE A 1 174 ? -10.198 4.043 31.392 1.00 85.56 174 ILE A O 1
ATOM 1365 N N . GLU A 1 175 ? -11.279 5.970 31.809 1.00 88.12 175 GLU A N 1
ATOM 1366 C CA . GLU A 1 175 ? -12.578 5.548 31.293 1.00 88.12 175 GLU A CA 1
ATOM 1367 C C . GLU A 1 175 ? -12.611 5.648 29.764 1.00 88.12 175 GLU A C 1
ATOM 1369 O O . GLU A 1 175 ? -12.631 6.741 29.202 1.00 88.12 175 GLU A O 1
ATOM 1374 N N . VAL A 1 176 ? -12.649 4.499 29.090 1.00 88.25 176 VAL A N 1
ATOM 1375 C CA . VAL A 1 176 ? -12.716 4.405 27.629 1.00 88.25 176 VAL A CA 1
ATOM 1376 C C . VAL A 1 176 ? -14.126 3.979 27.208 1.00 88.25 176 VAL A C 1
ATOM 1378 O O . VAL A 1 176 ? -14.634 2.959 27.696 1.00 88.25 176 VAL A O 1
ATOM 1381 N N . PRO A 1 177 ? -14.793 4.714 26.299 1.00 89.19 177 PRO A N 1
ATOM 1382 C CA . PRO A 1 177 ? -16.122 4.348 25.837 1.00 89.19 177 PRO A CA 1
ATOM 1383 C C . PRO A 1 177 ? -16.055 3.105 24.943 1.00 89.19 177 PRO A C 1
ATOM 1385 O O . PRO A 1 177 ? -15.322 3.048 23.950 1.00 89.19 177 PRO A O 1
ATOM 1388 N N . VAL A 1 178 ? -16.881 2.113 25.263 1.00 90.44 178 VAL A N 1
ATOM 1389 C CA . VAL A 1 178 ? -17.003 0.856 24.520 1.00 90.44 178 VAL A CA 1
ATOM 1390 C C . VAL A 1 178 ? -18.414 0.678 23.978 1.00 90.44 178 VAL A C 1
ATOM 1392 O O . VAL A 1 178 ? -19.411 1.073 24.588 1.00 90.44 178 VAL A O 1
ATOM 1395 N N . GLN A 1 179 ? -18.512 0.024 22.828 1.00 90.31 179 GLN A N 1
ATOM 1396 C CA . GLN A 1 179 ? -19.776 -0.292 22.184 1.00 90.31 179 GLN A CA 1
ATOM 1397 C C . GLN A 1 179 ? -19.829 -1.769 21.810 1.00 90.31 179 GLN A C 1
ATOM 1399 O O . GLN A 1 179 ? -18.864 -2.345 21.302 1.00 90.31 179 GLN A O 1
ATOM 1404 N N . LYS A 1 180 ? -20.998 -2.367 22.037 1.00 86.75 180 LYS A N 1
ATOM 1405 C CA . LYS A 1 180 ? -21.339 -3.703 21.573 1.00 86.75 180 LYS A CA 1
ATOM 1406 C C . LYS A 1 180 ? -21.813 -3.608 20.122 1.00 86.75 180 LYS A C 1
ATOM 1408 O O . LYS A 1 180 ? -22.832 -2.971 19.846 1.00 86.75 180 LYS A O 1
ATOM 1413 N N . LYS A 1 181 ? -21.065 -4.198 19.190 1.00 87.25 181 LYS A N 1
ATOM 1414 C CA . LYS A 1 181 ? -21.413 -4.231 17.760 1.00 87.25 181 LYS A CA 1
ATOM 1415 C C . LYS A 1 181 ? -21.069 -5.583 17.142 1.00 87.25 181 LYS A C 1
ATOM 1417 O O . LYS A 1 181 ? -20.209 -6.310 17.637 1.00 87.25 181 LYS A O 1
ATOM 1422 N N . ARG A 1 182 ? -21.731 -5.911 16.029 1.00 85.69 182 ARG A N 1
ATOM 1423 C CA . ARG A 1 182 ? -21.392 -7.076 15.193 1.00 85.69 182 ARG A CA 1
ATOM 1424 C C . ARG A 1 182 ? -20.190 -6.726 14.331 1.00 85.69 182 ARG A C 1
ATOM 1426 O O . ARG A 1 182 ? -20.328 -6.393 13.153 1.00 85.69 182 ARG A O 1
ATOM 1433 N N . PHE A 1 183 ? -19.026 -6.711 14.966 1.00 81.12 183 PHE A N 1
ATOM 1434 C CA . PHE A 1 183 ? -17.809 -6.144 14.402 1.00 81.12 183 PHE A CA 1
ATOM 1435 C C . PHE A 1 183 ? -17.454 -6.752 13.039 1.00 81.12 183 PHE A C 1
ATOM 1437 O O . PHE A 1 183 ? -17.304 -6.025 12.056 1.00 81.12 183 PHE A O 1
ATOM 1444 N N . GLU A 1 184 ? -17.429 -8.081 12.944 1.00 77.25 184 GLU A N 1
ATOM 1445 C CA . GLU A 1 184 ? -17.078 -8.786 11.708 1.00 77.25 184 GLU A CA 1
ATOM 1446 C C . GLU A 1 184 ? -18.092 -8.556 10.579 1.00 77.25 184 GLU A C 1
ATOM 1448 O O . GLU A 1 184 ? -17.709 -8.344 9.425 1.00 77.25 184 GLU A O 1
ATOM 1453 N N . TYR A 1 185 ? -19.388 -8.509 10.899 1.00 81.94 185 TYR A N 1
ATOM 1454 C CA . TYR A 1 185 ? -20.425 -8.187 9.919 1.00 81.94 185 TYR A CA 1
ATOM 1455 C C . TYR A 1 185 ? -20.287 -6.756 9.385 1.00 81.94 185 TYR A C 1
ATOM 1457 O O . TYR A 1 185 ? -20.324 -6.535 8.172 1.00 81.94 185 TYR A O 1
ATOM 1465 N N . GLU A 1 186 ? -20.095 -5.770 10.263 1.00 83.19 186 GLU A N 1
ATOM 1466 C CA . GLU A 1 186 ? -19.937 -4.373 9.852 1.00 83.19 186 GLU A CA 1
ATOM 1467 C C . GLU A 1 186 ? -18.663 -4.153 9.036 1.00 83.19 186 GLU A C 1
ATOM 1469 O O . GLU A 1 186 ? -18.705 -3.482 8.002 1.00 83.19 186 GLU A O 1
ATOM 1474 N N . LYS A 1 187 ? -17.551 -4.766 9.449 1.00 80.06 187 LYS A N 1
ATOM 1475 C CA . LYS A 1 187 ? -16.277 -4.737 8.724 1.00 80.06 187 LYS A CA 1
ATOM 1476 C C . LYS A 1 187 ? -16.432 -5.304 7.313 1.00 80.06 187 LYS A C 1
ATOM 1478 O O . LYS A 1 187 ? -16.025 -4.661 6.343 1.00 80.06 187 LYS A O 1
ATOM 1483 N N . ARG A 1 188 ? -17.096 -6.459 7.167 1.00 78.25 188 ARG A N 1
ATOM 1484 C CA . ARG A 1 188 ? -17.423 -7.060 5.858 1.00 78.25 188 ARG A CA 1
ATOM 1485 C C . ARG A 1 188 ? -18.316 -6.143 5.024 1.00 78.25 188 ARG A C 1
ATOM 1487 O O . ARG A 1 188 ? -18.012 -5.893 3.861 1.00 78.25 188 ARG A O 1
ATOM 1494 N N . LYS A 1 189 ? -19.366 -5.578 5.621 1.00 82.81 189 LYS A N 1
ATOM 1495 C CA . LYS A 1 189 ? -20.294 -4.662 4.945 1.00 82.81 189 LYS A CA 1
ATOM 1496 C C . LYS A 1 189 ? -19.597 -3.399 4.433 1.00 82.81 189 LYS A C 1
ATOM 1498 O O . LYS A 1 189 ? -19.904 -2.955 3.329 1.00 82.81 189 LYS A O 1
ATOM 1503 N N . ARG A 1 190 ? -18.654 -2.830 5.196 1.00 82.69 190 ARG A N 1
ATOM 1504 C CA . ARG A 1 190 ? -17.835 -1.682 4.761 1.00 82.69 190 ARG A CA 1
ATOM 1505 C C . ARG A 1 190 ? -16.930 -2.059 3.586 1.00 82.69 190 ARG A C 1
ATOM 1507 O O . ARG A 1 190 ? -16.942 -1.347 2.586 1.00 82.69 190 ARG A O 1
ATOM 1514 N N . ARG A 1 191 ? -16.227 -3.199 3.663 1.00 77.00 191 ARG A N 1
ATOM 1515 C CA . ARG A 1 191 ? -15.392 -3.705 2.556 1.00 77.00 191 ARG A CA 1
ATOM 1516 C C . ARG A 1 191 ? -16.210 -3.919 1.285 1.00 77.00 191 ARG A C 1
ATOM 1518 O O . ARG A 1 191 ? -15.858 -3.370 0.250 1.00 77.00 191 ARG A O 1
ATOM 1525 N N . MET A 1 192 ? -17.324 -4.648 1.370 1.00 77.69 192 MET A N 1
ATOM 1526 C CA . MET A 1 192 ? -18.186 -4.905 0.212 1.00 77.69 192 MET A CA 1
ATOM 1527 C C . MET A 1 192 ? -18.724 -3.614 -0.396 1.00 77.69 192 MET A C 1
ATOM 1529 O O . MET A 1 192 ? -18.685 -3.465 -1.607 1.00 77.69 192 MET A O 1
ATOM 1533 N N . ARG A 1 193 ? -19.180 -2.656 0.421 1.00 80.25 193 ARG A N 1
ATOM 1534 C CA . ARG A 1 193 ? -19.650 -1.358 -0.087 1.00 80.25 193 ARG A CA 1
ATOM 1535 C C . ARG A 1 193 ? -18.554 -0.595 -0.821 1.00 80.25 193 ARG A C 1
ATOM 1537 O O . ARG A 1 193 ? -18.832 -0.077 -1.889 1.00 80.25 193 ARG A O 1
ATOM 1544 N N . CYS A 1 194 ? -17.337 -0.559 -0.278 1.00 77.56 194 CYS A N 1
ATOM 1545 C CA . CYS A 1 194 ? -16.199 0.090 -0.931 1.00 77.56 194 CYS A CA 1
ATOM 1546 C C . CYS A 1 194 ? -15.937 -0.512 -2.321 1.00 77.56 194 CYS A C 1
ATOM 1548 O O . CYS A 1 194 ? -15.902 0.213 -3.312 1.00 77.56 194 CYS A O 1
ATOM 1550 N N . TRP A 1 195 ? -15.861 -1.843 -2.409 1.00 73.81 195 TRP A N 1
ATOM 1551 C CA . TRP A 1 195 ? -15.661 -2.543 -3.679 1.00 73.81 195 TRP A CA 1
ATOM 1552 C C . TRP A 1 195 ? -16.843 -2.379 -4.641 1.00 73.81 195 TRP A C 1
ATOM 1554 O O . TRP A 1 195 ? -16.632 -2.139 -5.824 1.00 73.81 195 TRP A O 1
ATOM 1564 N N . CYS A 1 196 ? -18.087 -2.445 -4.159 1.00 74.75 196 CYS A N 1
ATOM 1565 C CA . CYS A 1 196 ? -19.265 -2.197 -4.992 1.00 74.75 196 CYS A CA 1
ATOM 1566 C C . CYS A 1 196 ? -19.280 -0.774 -5.559 1.00 74.75 196 CYS A C 1
ATOM 1568 O O . CYS A 1 196 ? -19.677 -0.600 -6.704 1.00 74.75 196 CYS A O 1
ATOM 1570 N N . THR A 1 197 ? -18.846 0.233 -4.797 1.00 78.69 197 THR A N 1
ATOM 1571 C CA . THR A 1 197 ? -18.710 1.601 -5.313 1.00 78.69 197 THR A CA 1
ATOM 1572 C C . THR A 1 197 ? -17.589 1.696 -6.347 1.00 78.69 197 THR A C 1
ATOM 1574 O O . THR A 1 197 ? -17.766 2.371 -7.353 1.00 78.69 197 THR A O 1
ATOM 1577 N N . LEU A 1 198 ? -16.467 0.999 -6.133 1.00 74.56 198 LEU A N 1
ATOM 1578 C CA . LEU A 1 198 ? -15.340 0.980 -7.069 1.00 74.56 198 LEU A CA 1
ATOM 1579 C C . LEU A 1 198 ? -15.707 0.353 -8.425 1.00 74.56 198 LEU A C 1
ATOM 1581 O O . LEU A 1 198 ? -15.279 0.863 -9.447 1.00 74.56 198 LEU A O 1
ATOM 1585 N N . PHE A 1 199 ? -16.487 -0.734 -8.436 1.00 72.75 199 PHE A N 1
ATOM 1586 C CA . PHE A 1 199 ? -16.909 -1.418 -9.672 1.00 72.75 199 PHE A CA 1
ATOM 1587 C C . PHE A 1 199 ? -18.236 -0.915 -10.251 1.00 72.75 199 PHE A C 1
ATOM 1589 O O . PHE A 1 199 ? -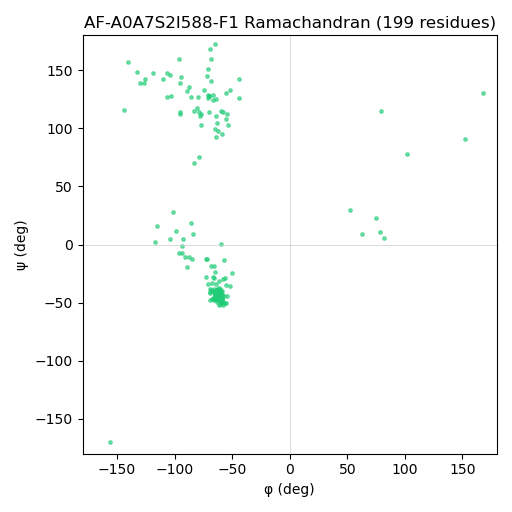18.627 -1.331 -11.339 1.00 72.75 199 PHE A O 1
ATOM 1596 N N . GLY A 1 200 ? -18.976 -0.103 -9.495 1.00 70.19 200 GLY A N 1
ATOM 1597 C CA . GLY A 1 200 ? -20.240 0.488 -9.932 1.00 70.19 200 GLY A CA 1
ATOM 1598 C C . GLY A 1 200 ? -20.073 1.783 -10.730 1.00 70.19 200 GLY A C 1
ATOM 1599 O O . GLY A 1 200 ? -21.051 2.236 -11.324 1.00 70.19 200 GLY A O 1
ATOM 1600 N N . HIS A 1 201 ? -18.871 2.366 -10.723 1.00 48.97 201 HIS A N 1
ATOM 1601 C CA . HIS A 1 201 ? -18.452 3.493 -11.558 1.00 48.97 201 HIS A CA 1
ATOM 1602 C C . HIS A 1 201 ? -17.650 3.002 -12.762 1.00 48.97 201 HIS A C 1
ATOM 1604 O O . HIS A 1 201 ? -17.804 3.632 -13.832 1.00 48.97 201 HIS A O 1
#

Sequence (201 aa):
EGHEHGEGHEHGEGHEHEVSEVDVSVACMLLGGVALVMGLFVLVNWDDDDVRRYAWGVISNTLSIFIAVLFFGGNTEMIEIWFEGFGPWAFVGMYGCMMLFYIVILVVIIGFAAGVWGEPVDANGQKADLFEEKWTISDPMLVDHEMEVPAHCVRAVQHKQNATKSVFIDKYGIEVPVQKKRFEYEKRKRRMRCWCTLFGH

Nearest PDB structures (foldseek):
  7jvs-assembly1_D  TM=2.451E-01  e=2.521E+00  Staphylococcus aureus
  4peo-assembly1_B  TM=2.453E-01  e=3.897E+00  Staphylococcus aureus subsp. aureus Mu50

Mean predicted aligned error: 13.65 Å

Solvent-accessible surface area (backbone atoms only — not comparable to full-atom values): 11843 Å² total; per-residue (Å²): 140,85,82,90,78,83,86,74,80,86,72,78,81,73,80,79,73,77,80,45,73,65,55,55,51,52,52,50,52,52,51,51,50,53,52,50,53,52,49,48,53,52,45,57,67,41,90,51,66,65,57,20,53,51,42,52,51,52,51,53,54,52,50,50,53,53,50,51,52,52,48,53,52,53,52,52,56,51,51,49,67,78,47,77,86,62,57,75,68,54,55,56,51,48,55,50,51,52,52,51,50,51,51,51,52,52,53,51,52,48,36,51,74,74,45,73,77,51,80,72,55,44,101,82,74,43,76,72,62,54,82,51,72,43,38,19,34,62,43,86,89,43,94,61,43,66,38,78,48,66,63,85,59,27,49,36,54,70,69,72,45,97,61,57,61,42,42,29,66,46,100,85,71,46,80,42,51,26,31,55,38,40,55,65,41,53,54,50,51,51,52,51,50,53,52,49,54,66,73,71,108

pLDDT: mean 80.21, std 14.47, range [33.0, 94.69]

Foldseek 3Di:
DDDDDDDDDPPDPPPPPPCDPVNVVVVVVVVVVVVVVVVLVCQCPDPQPVSNVVSVVVVVVVVVVVCVVVVVVVVLVVVCVVCVPDDPVVNVVVVVVVVVVVVVVVVVVVCVLLCVPHQPQPPVRHRPDLPDWFKAFCDPSDPRGRPTDDLCQWPCVVVVHPDQKTWGQDPVRDTTIIGTDSSVNVVSVVSNVVVCVVVVD

Organism: NCBI:txid1333877

Secondary structure (DSSP, 8-state):
--------------------HHHHHHHHHHHHHHHHHHHHHHHHT-S-HHHHHHHHHHHHHHHHHHHHHHHHHHHHHHHHHHTTTS-HHHHHHHHHHHHHHHHHHHHHHHHHHTTSS---B-TTS-B--TT--EEEE--TTSTTTTPBPPGGGBHHHHTT---SEEEEE-TTS-EEEEEEE-HHHHHHHHHHHHHHHHHH-